Protein AF-A0A7J3C9A6-F1 (afdb_monomer_lite)

Secondary structure (DSSP, 8-state):
-HHHHHHHHHHHHHHHHHHHHHTT----STHHHHHHHHHHHHHHHHHHHHHHHHHHHHT-HHHHHHHHHHHHHHHHHHHHHHHHHHHHHHHTTHHHHHHHHHHHHHHHHHHHHH-HHHHHHHIIIIIHHHHHHHIIIIIIIHHHHTTTS-HHHHHHHHHHHHHHHHHHHHHGGGGTTS-TTHHHHHHHHHHHHHHHHHHHHHHHTSSHHHHHHHHHHHHHHHHHHHH-HHHHTTTS--

Radius of gyration: 18.78 Å; chains: 1; bounding box: 56×32×50 Å

Sequence (238 aa):
MFIDLFYHWVDNYNLYFNLFSKLIIFRSASDTVNRGKYAISIAVFISFFIVSYVFILSNIDSLNYAAIGLGLISIPVSLLLFRKYVIIDFRSSVLQLAVLASAFLLLIFFFSITDLSWARVIPYILISPVLIEEFNFRYLLQHILMRKQKWYSSVIIQALVYSVFYSKYVVANHGAGFPFPYNILMLTSVFGMGVVYGLLSKVSRNFILPTTVHLVIWSLFPVIAIYAPGIASTLIPT

pLDDT: mean 77.6, std 17.0, range [29.3, 97.31]

Foldseek 3Di:
DVVVVVVVVVVCVVVVVVVVVVLLDDDDPVCPLVSVLLVVLVVLLVLLLVLLLVCLAVVDVVSLVVSLVSLVVSVVSCCVSVVVLVCVLVVLCVVLVVVVVVVVVVVLVVCVVVPVVCSVVCCSPQVSVLVSLLCSLQPSQLVSCVVRDPSQVSLQVSLLSQLVSVCSCCPHPNNPLQDPPRSVVVSVVSSVLSNVQNVVCVVSVHSSRSSVVSSVVVVCLVVCCVVPVVVCCSHDPD

Structure (mmCIF, N/CA/C/O backbone):
data_AF-A0A7J3C9A6-F1
#
_entry.id   AF-A0A7J3C9A6-F1
#
loop_
_atom_site.group_PDB
_atom_site.id
_atom_site.type_symbol
_atom_site.label_atom_id
_atom_site.label_alt_id
_atom_site.label_comp_id
_atom_site.label_asym_id
_atom_site.label_entity_id
_atom_site.label_seq_id
_atom_site.pdbx_PDB_ins_code
_atom_site.Cartn_x
_atom_site.Cartn_y
_atom_site.Cartn_z
_atom_site.occupancy
_atom_site.B_iso_or_equiv
_atom_site.auth_seq_id
_atom_site.auth_comp_id
_atom_site.auth_asym_id
_atom_site.auth_atom_id
_atom_site.pdbx_PDB_model_num
ATOM 1 N N . MET A 1 1 ? -14.861 -3.775 -28.836 1.00 47.66 1 MET A N 1
ATOM 2 C CA . MET A 1 1 ? -14.832 -4.779 -27.745 1.00 47.66 1 MET A CA 1
ATOM 3 C C . MET A 1 1 ? -14.037 -4.318 -26.520 1.00 47.66 1 MET A C 1
ATOM 5 O O . MET A 1 1 ? -14.635 -4.207 -25.463 1.00 47.66 1 MET A O 1
ATOM 9 N N . PHE A 1 2 ? -12.729 -4.025 -26.608 1.00 29.30 2 PHE A N 1
ATOM 10 C CA . PHE A 1 2 ? -11.944 -3.570 -25.434 1.00 29.30 2 PHE A CA 1
ATOM 11 C C . PHE A 1 2 ? -12.292 -2.143 -24.974 1.00 29.30 2 PHE A C 1
ATOM 13 O O . PHE A 1 2 ? -12.373 -1.879 -23.778 1.00 29.30 2 PHE A O 1
ATOM 20 N N . ILE A 1 3 ? -12.557 -1.245 -25.927 1.00 37.91 3 ILE A N 1
ATOM 21 C CA . ILE A 1 3 ? -13.025 0.123 -25.657 1.00 37.91 3 ILE A CA 1
ATOM 22 C C . ILE A 1 3 ? -14.395 0.090 -24.962 1.00 37.91 3 ILE A C 1
ATOM 24 O O . ILE A 1 3 ? -14.593 0.778 -23.968 1.00 37.91 3 ILE A O 1
ATOM 28 N N . ASP A 1 4 ? -15.294 -0.794 -25.399 1.00 35.31 4 ASP A N 1
ATOM 29 C CA . ASP A 1 4 ? -16.625 -0.946 -24.799 1.00 35.31 4 ASP A CA 1
ATOM 30 C C . ASP A 1 4 ? -16.555 -1.477 -23.359 1.00 35.31 4 ASP A C 1
ATOM 32 O O . ASP A 1 4 ? -17.264 -0.979 -22.494 1.00 35.31 4 ASP A O 1
ATOM 36 N N . LEU A 1 5 ? -15.651 -2.421 -23.065 1.00 38.50 5 LEU A N 1
ATOM 37 C CA . LEU A 1 5 ? -15.386 -2.905 -21.700 1.00 38.50 5 LEU A CA 1
ATOM 38 C C . LEU A 1 5 ? -14.808 -1.812 -20.787 1.00 38.50 5 LEU A C 1
ATOM 40 O O . LEU A 1 5 ? -15.156 -1.753 -19.607 1.00 38.50 5 LEU A O 1
ATOM 44 N N . PHE A 1 6 ? -13.955 -0.936 -21.324 1.00 38.75 6 PHE A N 1
ATOM 45 C CA . PHE A 1 6 ? -13.394 0.196 -20.586 1.00 38.75 6 PHE A CA 1
ATOM 46 C C . PHE A 1 6 ? -14.459 1.257 -20.274 1.00 38.75 6 PHE A C 1
ATOM 48 O O . PHE A 1 6 ? -14.568 1.680 -19.124 1.00 38.75 6 PHE A O 1
ATOM 55 N N . TYR A 1 7 ? -15.305 1.620 -21.244 1.00 46.41 7 TYR A N 1
ATOM 56 C CA . TYR A 1 7 ? -16.434 2.529 -21.003 1.00 46.41 7 TYR A CA 1
ATOM 57 C C . TYR A 1 7 ? -17.444 1.935 -20.017 1.00 46.41 7 TYR A C 1
ATOM 59 O O . TYR A 1 7 ? -17.846 2.615 -19.077 1.00 46.41 7 TYR A O 1
ATOM 67 N N . HIS A 1 8 ? -17.744 0.637 -20.115 1.00 48.59 8 HIS A N 1
ATOM 68 C CA . HIS A 1 8 ? -18.625 -0.029 -19.155 1.00 48.59 8 HIS A CA 1
ATOM 69 C C . HIS A 1 8 ? -18.045 -0.055 -17.730 1.00 48.59 8 HIS A C 1
ATOM 71 O O . HIS A 1 8 ? -18.794 -0.037 -16.751 1.00 48.59 8 HIS A O 1
ATOM 77 N N . TRP A 1 9 ? -16.717 -0.103 -17.586 1.00 43.28 9 TRP A N 1
ATOM 78 C CA . TRP A 1 9 ? -16.042 -0.009 -16.290 1.00 43.28 9 TRP A CA 1
ATOM 79 C C . TRP A 1 9 ? -16.081 1.419 -15.723 1.00 43.28 9 TRP A C 1
ATOM 81 O O . TRP A 1 9 ? -16.376 1.592 -14.539 1.00 43.28 9 TRP A O 1
ATOM 91 N N . VAL A 1 10 ? -15.873 2.437 -16.567 1.00 46.56 10 VAL A N 1
ATOM 92 C CA . VAL A 1 10 ? -15.984 3.861 -16.197 1.00 46.56 10 VAL A CA 1
ATOM 93 C C . VAL A 1 10 ? -17.418 4.230 -15.798 1.00 46.56 10 VAL A C 1
ATOM 95 O O . VAL A 1 10 ? -17.614 4.892 -14.780 1.00 46.56 10 VAL A O 1
ATOM 98 N N . ASP A 1 11 ? -18.432 3.732 -16.503 1.00 47.69 11 ASP A N 1
ATOM 99 C CA . ASP A 1 11 ? -19.841 3.980 -16.162 1.00 47.69 11 ASP A CA 1
ATOM 100 C C . ASP A 1 11 ? -20.232 3.343 -14.820 1.00 47.69 11 ASP A C 1
ATOM 102 O O . ASP A 1 11 ? -20.988 3.916 -14.028 1.00 47.69 11 ASP A O 1
ATOM 106 N N . ASN A 1 12 ? -19.631 2.197 -14.491 1.00 50.22 12 ASN A N 1
ATOM 107 C CA . ASN A 1 12 ? -19.781 1.570 -13.181 1.00 50.22 12 ASN A CA 1
ATOM 108 C C . ASN A 1 12 ? -18.986 2.284 -12.073 1.00 50.22 12 ASN A C 1
ATOM 110 O O . ASN A 1 12 ? -19.296 2.104 -10.893 1.00 50.22 12 ASN A O 1
ATOM 114 N N . TYR A 1 13 ? -18.018 3.145 -12.401 1.00 48.38 13 TYR A N 1
ATOM 115 C CA . TYR A 1 13 ? -17.266 3.930 -11.415 1.00 48.38 13 TYR A CA 1
ATOM 116 C C . TYR A 1 13 ? -18.188 4.839 -10.591 1.00 48.38 13 TYR A C 1
ATOM 118 O O . TYR A 1 13 ? -18.034 4.941 -9.374 1.00 48.38 13 TYR A O 1
ATOM 126 N N . ASN A 1 14 ? -19.227 5.406 -11.214 1.00 47.44 14 ASN A N 1
ATOM 127 C CA . ASN A 1 14 ? -20.264 6.178 -10.521 1.00 47.44 14 ASN A CA 1
ATOM 128 C C . ASN A 1 14 ? -21.105 5.321 -9.563 1.00 47.44 14 ASN A C 1
ATOM 130 O O . ASN A 1 14 ? -21.549 5.812 -8.522 1.00 47.44 14 ASN A O 1
ATOM 134 N N . LEU A 1 15 ? -21.306 4.036 -9.873 1.00 48.19 15 LEU A N 1
ATOM 135 C CA . LEU A 1 15 ? -21.990 3.087 -8.994 1.00 48.19 15 LEU A CA 1
ATOM 136 C C . LEU A 1 15 ? -21.124 2.760 -7.769 1.00 48.19 15 LEU A C 1
ATOM 138 O O . LEU A 1 15 ? -21.617 2.805 -6.640 1.00 48.19 15 LEU A O 1
ATOM 142 N N . TYR A 1 16 ? -19.828 2.503 -7.971 1.00 48.19 16 TYR A N 1
ATOM 143 C CA . TYR A 1 16 ? -18.875 2.254 -6.885 1.00 48.19 16 TYR A CA 1
ATOM 144 C C . TYR A 1 16 ? -18.666 3.492 -6.012 1.00 48.19 16 TYR A C 1
ATOM 146 O O . TYR A 1 16 ? -18.670 3.380 -4.787 1.00 48.19 16 TYR A O 1
ATOM 154 N N . PHE A 1 17 ? -18.577 4.679 -6.615 1.00 50.16 17 PHE A N 1
ATOM 155 C CA . PHE A 1 17 ? -18.500 5.948 -5.896 1.00 50.16 17 PHE A CA 1
ATOM 156 C C . PHE A 1 17 ? -19.780 6.228 -5.094 1.00 50.16 17 PHE A C 1
ATOM 158 O O . PHE A 1 17 ? -19.698 6.649 -3.943 1.00 50.16 17 PHE A O 1
ATOM 165 N N . ASN A 1 18 ? -20.964 5.911 -5.635 1.00 48.97 18 ASN A N 1
ATOM 166 C CA . ASN A 1 18 ? -22.232 6.006 -4.899 1.00 48.97 18 ASN A CA 1
ATOM 167 C C . ASN A 1 18 ? -22.358 4.984 -3.759 1.00 48.97 18 ASN A C 1
ATOM 169 O O . ASN A 1 18 ? -22.935 5.283 -2.713 1.00 48.97 18 ASN A O 1
ATOM 173 N N . LEU A 1 19 ? -21.818 3.777 -3.926 1.00 53.22 19 LEU A N 1
ATOM 174 C CA . LEU A 1 19 ? -21.694 2.800 -2.841 1.00 53.22 19 LEU A CA 1
ATOM 175 C C . LEU A 1 19 ? -20.747 3.315 -1.753 1.00 53.22 19 LEU A C 1
ATOM 177 O O . LEU A 1 19 ? -21.070 3.230 -0.567 1.00 53.22 19 LEU A O 1
ATOM 181 N N . PHE A 1 20 ? -19.625 3.916 -2.151 1.00 49.84 20 PHE A N 1
ATOM 182 C CA . PHE A 1 20 ? -18.644 4.511 -1.248 1.00 49.84 20 PHE A CA 1
ATOM 183 C C . PHE A 1 20 ? -19.217 5.720 -0.490 1.00 49.84 20 PHE A C 1
ATOM 185 O O . PHE A 1 20 ? -19.021 5.837 0.718 1.00 49.84 20 PHE A O 1
ATOM 192 N N . SER A 1 21 ? -19.999 6.578 -1.151 1.00 48.94 21 SER A N 1
ATOM 193 C CA . SER A 1 21 ? -20.636 7.746 -0.529 1.00 48.94 21 SER A CA 1
ATOM 194 C C . SER A 1 21 ? -21.756 7.350 0.440 1.00 48.94 21 SER A C 1
ATOM 196 O O . SER A 1 21 ? -21.830 7.876 1.553 1.00 48.94 21 SER A O 1
ATOM 198 N N . LYS A 1 22 ? -22.573 6.346 0.096 1.00 53.41 22 LYS A N 1
ATOM 199 C CA . LYS A 1 22 ? -23.597 5.788 1.000 1.00 53.41 22 LYS A CA 1
ATOM 200 C C . LYS A 1 22 ? -22.982 5.068 2.199 1.00 53.41 22 LYS A C 1
ATOM 202 O O . LYS A 1 22 ? -23.518 5.150 3.305 1.00 53.41 22 LYS A O 1
ATOM 207 N N . LEU A 1 23 ? -21.815 4.449 2.021 1.00 53.59 23 LEU A N 1
ATOM 208 C CA . LEU A 1 23 ? -21.012 3.896 3.109 1.00 53.59 23 LEU A CA 1
ATOM 209 C C . LEU A 1 23 ? -20.507 4.963 4.086 1.00 53.59 23 LEU A C 1
ATOM 211 O O . LEU A 1 23 ? -20.095 4.584 5.173 1.00 53.59 23 LEU A O 1
ATOM 215 N N . ILE A 1 24 ? -20.551 6.269 3.798 1.00 54.06 24 ILE A N 1
ATOM 216 C CA . ILE A 1 24 ? -20.010 7.321 4.683 1.00 54.06 24 ILE A CA 1
ATOM 217 C C . ILE A 1 24 ? -21.042 7.852 5.699 1.00 54.06 24 ILE A C 1
ATOM 219 O O . ILE A 1 24 ? -20.650 8.441 6.703 1.00 54.06 24 ILE A O 1
ATOM 223 N N . ILE A 1 25 ? -22.334 7.530 5.594 1.00 51.09 25 ILE A N 1
ATOM 224 C CA . ILE A 1 25 ? -23.353 8.048 6.532 1.00 51.09 25 ILE A CA 1
ATOM 225 C C . ILE A 1 25 ? -23.252 7.338 7.908 1.00 51.09 25 ILE A C 1
ATOM 227 O O . ILE A 1 25 ? -23.169 6.111 7.983 1.00 51.09 25 ILE A O 1
ATOM 231 N N . PHE A 1 26 ? -23.176 8.103 9.008 1.00 51.84 26 PHE A N 1
ATOM 232 C CA . PHE A 1 26 ? -23.007 7.641 10.406 1.00 51.84 26 PHE A CA 1
ATOM 233 C C . PHE A 1 26 ? -24.218 8.062 11.269 1.00 51.84 26 PHE A C 1
ATOM 235 O O . PHE A 1 26 ? -24.788 9.131 11.032 1.00 51.84 26 PHE A O 1
ATOM 242 N N . ARG A 1 27 ? -24.608 7.258 12.276 1.00 49.16 27 ARG A N 1
ATOM 243 C CA . ARG A 1 27 ? -25.910 7.373 12.980 1.00 49.16 27 ARG A CA 1
ATOM 244 C C . ARG A 1 27 ? -25.873 7.853 14.451 1.00 49.16 27 ARG A C 1
ATOM 246 O O . ARG A 1 27 ? -26.947 7.986 15.019 1.00 49.16 27 ARG A O 1
ATOM 253 N N . SER A 1 28 ? -24.727 8.183 15.064 1.00 42.91 28 SER A N 1
ATOM 254 C CA . SER A 1 28 ? -24.658 8.690 16.462 1.00 42.91 28 SER A CA 1
ATOM 255 C C . SER A 1 28 ? -23.953 10.055 16.610 1.00 42.91 28 SER A C 1
ATOM 257 O O . SER A 1 28 ? -23.125 10.432 15.780 1.00 42.91 28 SER A O 1
ATOM 259 N N . ALA A 1 29 ? -24.261 10.803 17.680 1.00 44.47 29 ALA A N 1
ATOM 260 C CA . ALA A 1 29 ? -23.616 12.069 18.056 1.00 44.47 29 ALA A CA 1
ATOM 261 C C . ALA A 1 29 ? -22.202 11.885 18.652 1.00 44.47 29 ALA A C 1
ATOM 263 O O . ALA A 1 29 ? -21.350 12.743 18.451 1.00 44.47 29 ALA A O 1
ATOM 264 N N . SER A 1 30 ? -21.890 10.739 19.278 1.00 53.12 30 SER A N 1
ATOM 265 C CA . SER A 1 30 ? -20.498 10.365 19.613 1.00 53.12 30 SER A CA 1
ATOM 266 C C . SER A 1 30 ? -19.675 9.987 18.371 1.00 53.12 30 SER A C 1
ATOM 268 O O . SER A 1 30 ? -18.441 9.910 18.425 1.00 53.12 30 SER A O 1
ATOM 270 N N . ASP A 1 31 ? -20.342 9.812 17.222 1.00 58.75 31 ASP A N 1
ATOM 271 C CA . ASP A 1 31 ? -19.663 9.630 15.946 1.00 58.75 31 ASP A CA 1
ATOM 272 C C . ASP A 1 31 ? -19.163 10.951 15.365 1.00 58.75 31 ASP A C 1
ATOM 274 O O . ASP A 1 31 ? -18.314 10.887 14.495 1.00 58.75 31 ASP A O 1
ATOM 278 N N . THR A 1 32 ? -19.626 12.143 15.757 1.00 63.09 32 THR A N 1
ATOM 279 C CA . THR A 1 32 ? -19.283 13.377 15.008 1.00 63.09 32 THR A CA 1
ATOM 280 C C . THR A 1 32 ? -17.802 13.752 15.101 1.00 63.09 32 THR A C 1
ATOM 282 O O . THR A 1 32 ? -17.163 13.965 14.072 1.00 63.09 32 THR A O 1
ATOM 285 N N . VAL A 1 33 ? -17.206 13.730 16.298 1.00 67.50 33 VAL A N 1
ATOM 286 C CA . VAL A 1 33 ? -15.750 13.938 16.483 1.00 67.50 33 VAL A CA 1
ATOM 287 C C . VAL A 1 33 ? -14.951 12.861 15.746 1.00 67.50 33 VAL A C 1
ATOM 289 O O . VAL A 1 33 ? -13.928 13.117 15.116 1.00 67.50 33 VAL A O 1
ATOM 292 N N . ASN A 1 34 ? -15.456 11.634 15.789 1.00 78.69 34 ASN A N 1
ATOM 293 C CA . ASN A 1 34 ? -14.878 10.486 15.116 1.00 78.69 34 ASN A CA 1
ATOM 294 C C . ASN A 1 34 ? -14.989 10.604 13.578 1.00 78.69 34 ASN A C 1
ATOM 296 O O . ASN A 1 34 ? -14.031 10.280 12.883 1.00 78.69 34 ASN A O 1
ATOM 300 N N . ARG A 1 35 ? -16.082 11.161 13.038 1.00 77.81 35 ARG A N 1
ATOM 301 C CA . ARG A 1 35 ? -16.308 11.412 11.603 1.00 77.81 35 ARG A CA 1
ATOM 302 C C . ARG A 1 35 ? -15.248 12.335 11.029 1.00 77.81 35 ARG A C 1
ATOM 304 O O . ARG A 1 35 ? -14.690 12.001 9.991 1.00 77.81 35 ARG A O 1
ATOM 311 N N . GLY A 1 36 ? -14.951 13.446 11.709 1.00 84.69 36 GLY A N 1
ATOM 312 C CA . GLY A 1 36 ? -13.922 14.389 11.260 1.00 84.69 36 GLY A CA 1
ATOM 313 C C . GLY A 1 36 ? -12.560 13.712 11.111 1.00 84.69 36 GLY A C 1
ATOM 314 O O . GLY A 1 36 ? -11.897 13.859 10.089 1.00 84.69 36 GLY A O 1
ATOM 315 N N . LYS A 1 37 ? -12.193 12.865 12.079 1.00 87.50 37 LYS A N 1
ATOM 316 C CA . LYS A 1 37 ? -10.951 12.083 12.034 1.00 87.50 37 LYS A CA 1
ATOM 317 C C . LYS A 1 37 ? -10.911 11.115 10.847 1.00 87.50 37 LYS A C 1
ATOM 319 O O . LYS A 1 37 ? -9.922 11.095 10.124 1.00 87.50 37 LYS A O 1
ATOM 324 N N . TYR A 1 38 ? -11.979 10.348 10.599 1.00 85.44 38 TYR A N 1
ATOM 325 C CA . TYR A 1 38 ? -12.012 9.450 9.432 1.00 85.44 38 TYR A CA 1
ATOM 326 C C . TYR A 1 38 ? -12.030 10.206 8.115 1.00 85.44 38 TYR A C 1
ATOM 328 O O . TYR A 1 38 ? -11.377 9.761 7.182 1.00 85.44 38 TYR A O 1
ATOM 336 N N . ALA A 1 39 ? -12.735 11.334 8.030 1.00 88.31 39 ALA A N 1
ATOM 337 C CA . ALA A 1 39 ? -12.757 12.151 6.825 1.00 88.31 39 ALA A CA 1
ATOM 338 C C . ALA A 1 39 ? -11.346 12.631 6.458 1.00 88.31 39 ALA A C 1
ATOM 340 O O . ALA A 1 39 ? -10.949 12.496 5.305 1.00 88.31 39 ALA A O 1
ATOM 341 N N . ILE A 1 40 ? -10.560 13.088 7.442 1.00 90.12 40 ILE A N 1
ATOM 342 C CA . ILE A 1 40 ? -9.157 13.479 7.232 1.00 90.12 40 ILE A CA 1
ATOM 343 C C . ILE A 1 40 ? -8.328 12.281 6.753 1.00 90.12 40 ILE A C 1
ATOM 345 O O . ILE A 1 40 ? -7.628 12.385 5.751 1.00 90.12 40 ILE A O 1
ATOM 349 N N . SER A 1 41 ? -8.427 11.125 7.413 1.00 88.69 41 SER A N 1
ATOM 350 C CA . SER A 1 41 ? -7.688 9.925 6.999 1.00 88.69 41 SER A CA 1
ATOM 351 C C . SER A 1 41 ? -8.069 9.420 5.607 1.00 88.69 41 SER A C 1
ATOM 353 O O . SER A 1 41 ? -7.193 9.034 4.840 1.00 88.69 41 SER A O 1
ATOM 355 N N . ILE A 1 42 ? -9.360 9.443 5.267 1.00 89.62 42 ILE A N 1
ATOM 356 C CA . ILE A 1 42 ? -9.861 9.088 3.934 1.00 89.62 42 ILE A CA 1
ATOM 357 C C . ILE A 1 42 ? -9.331 10.082 2.900 1.00 89.62 42 ILE A C 1
ATOM 359 O O . ILE A 1 42 ? -8.875 9.654 1.848 1.00 89.62 42 ILE A O 1
ATOM 363 N N . ALA A 1 43 ? -9.336 11.383 3.198 1.00 91.81 43 ALA A N 1
ATOM 364 C CA . ALA A 1 43 ? -8.800 12.399 2.299 1.0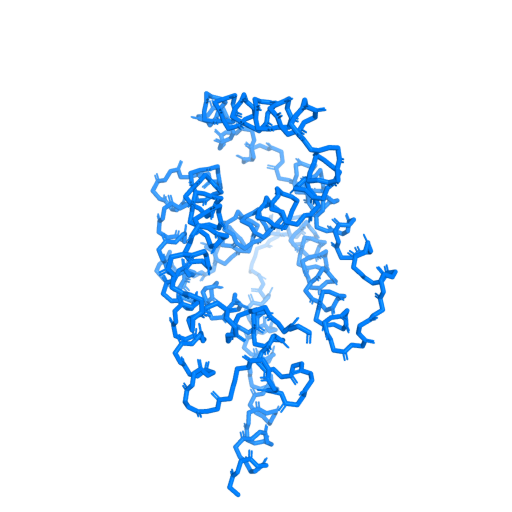0 91.81 43 ALA A CA 1
ATOM 365 C C . ALA A 1 43 ? -7.300 12.193 2.040 1.00 91.81 43 ALA A C 1
ATOM 367 O O . ALA A 1 43 ? -6.880 12.211 0.889 1.00 91.81 43 ALA A O 1
ATOM 368 N N . VAL A 1 44 ? -6.502 11.922 3.080 1.00 90.44 44 VAL A N 1
ATOM 369 C CA . VAL A 1 44 ? -5.068 11.615 2.923 1.00 90.44 44 VAL A CA 1
ATOM 370 C C . VAL A 1 44 ? -4.862 10.354 2.079 1.00 90.44 44 VAL A C 1
ATOM 372 O O . VAL A 1 44 ? -4.056 10.376 1.151 1.00 90.44 44 VAL A O 1
ATOM 375 N N . PHE A 1 45 ? -5.620 9.285 2.347 1.00 90.31 45 PHE A N 1
ATOM 376 C CA . PHE A 1 45 ? -5.553 8.041 1.576 1.00 90.31 45 PHE A CA 1
ATOM 377 C C . PHE A 1 45 ? -5.924 8.250 0.099 1.00 90.31 45 PHE A C 1
ATOM 379 O O . PHE A 1 45 ? -5.203 7.795 -0.785 1.00 90.31 45 PHE A O 1
ATOM 386 N N . ILE A 1 46 ? -7.021 8.962 -0.181 1.00 91.38 46 ILE A N 1
ATOM 387 C CA . ILE A 1 46 ? -7.470 9.258 -1.549 1.00 91.38 46 ILE A CA 1
ATOM 388 C C . ILE A 1 46 ? -6.437 10.123 -2.278 1.00 91.38 46 ILE A C 1
ATOM 390 O O . ILE A 1 46 ? -6.115 9.831 -3.426 1.00 91.38 46 ILE A O 1
ATOM 394 N N . SER A 1 47 ? -5.871 11.139 -1.622 1.00 91.31 47 SER A N 1
ATOM 395 C CA . SER A 1 47 ? -4.806 11.964 -2.204 1.00 91.31 47 SER A CA 1
ATOM 396 C C . SER A 1 47 ? -3.572 11.132 -2.548 1.00 91.31 47 SER A C 1
ATOM 398 O O . SER A 1 47 ? -3.077 11.219 -3.668 1.00 91.31 47 SER A O 1
ATOM 400 N N . PHE A 1 48 ? -3.110 10.275 -1.629 1.00 90.31 48 PHE A N 1
ATOM 401 C CA . PHE A 1 48 ? -2.023 9.325 -1.892 1.00 90.31 48 PHE A CA 1
ATOM 402 C C . PHE A 1 48 ? -2.335 8.428 -3.100 1.00 90.31 48 PHE A C 1
ATOM 404 O O . PHE A 1 48 ? -1.495 8.271 -3.988 1.00 90.31 48 PHE A O 1
ATOM 411 N N . PHE A 1 49 ? -3.547 7.871 -3.149 1.00 89.75 49 PHE A N 1
ATOM 412 C CA . PHE A 1 49 ? -4.000 6.986 -4.218 1.00 89.75 49 PHE A CA 1
ATOM 413 C C . PHE A 1 49 ? -3.987 7.694 -5.577 1.00 89.75 49 PHE A C 1
ATOM 415 O O . PHE A 1 49 ? -3.385 7.190 -6.522 1.00 89.75 49 PHE A O 1
ATOM 422 N N . ILE A 1 50 ? -4.609 8.873 -5.670 1.00 90.75 50 ILE A N 1
ATOM 423 C CA . ILE A 1 50 ? -4.708 9.651 -6.911 1.00 90.75 50 ILE A CA 1
ATOM 424 C C . ILE A 1 50 ? -3.322 10.086 -7.380 1.00 90.75 50 ILE A C 1
ATOM 426 O O . ILE A 1 50 ? -2.979 9.845 -8.532 1.00 90.75 50 ILE A O 1
ATOM 430 N N . VAL A 1 51 ? -2.504 10.678 -6.505 1.00 89.19 51 VAL A N 1
ATOM 431 C CA . VAL A 1 51 ? -1.166 11.170 -6.882 1.00 89.19 51 VAL A CA 1
ATOM 432 C C . VAL A 1 51 ? -0.279 10.019 -7.361 1.00 89.19 51 VAL A C 1
ATOM 434 O O . VAL A 1 51 ? 0.389 10.148 -8.383 1.00 89.19 51 VAL A O 1
ATOM 437 N N . SER A 1 52 ? -0.345 8.865 -6.691 1.00 85.75 52 SER A N 1
ATOM 438 C CA . SER A 1 52 ? 0.348 7.641 -7.114 1.00 85.75 52 SER A CA 1
ATOM 439 C C . SER A 1 52 ? -0.120 7.128 -8.477 1.00 85.75 52 SER A C 1
ATOM 441 O O . SER A 1 52 ? 0.682 6.603 -9.247 1.00 85.75 52 SER A O 1
ATOM 443 N N . TYR A 1 53 ? -1.420 7.223 -8.760 1.00 86.25 53 TYR A N 1
ATOM 444 C CA . TYR A 1 53 ? -2.000 6.787 -10.029 1.00 86.25 53 TYR A CA 1
ATOM 445 C C . TYR A 1 53 ? -1.588 7.723 -11.170 1.00 86.25 53 TYR A C 1
ATOM 447 O O . TYR A 1 53 ? -1.139 7.257 -12.214 1.00 86.25 53 TYR A O 1
ATOM 455 N N . VAL A 1 54 ? -1.670 9.041 -10.950 1.00 86.94 54 VAL A N 1
ATOM 456 C CA . VAL A 1 54 ? -1.255 10.055 -11.930 1.00 86.94 54 VAL A CA 1
ATOM 457 C C . VAL A 1 54 ? 0.241 9.950 -12.211 1.00 86.94 54 VAL A C 1
ATOM 459 O O . VAL A 1 54 ? 0.603 9.951 -13.380 1.00 86.94 54 VAL A O 1
ATOM 462 N N . PHE A 1 55 ? 1.088 9.770 -11.187 1.00 83.38 55 PHE A N 1
ATOM 463 C CA . PHE A 1 55 ? 2.526 9.538 -11.372 1.00 83.38 55 PHE A CA 1
ATOM 464 C C . PHE A 1 55 ? 2.800 8.430 -12.394 1.00 83.38 55 PHE A C 1
ATOM 466 O O . PHE A 1 55 ? 3.528 8.662 -13.353 1.00 83.38 55 PHE A O 1
ATOM 473 N N . ILE A 1 56 ? 2.198 7.251 -12.214 1.00 80.38 56 ILE A N 1
ATOM 474 C CA . ILE A 1 56 ? 2.455 6.108 -13.099 1.00 80.38 56 ILE A CA 1
ATOM 475 C C . ILE A 1 56 ? 1.947 6.354 -14.525 1.00 80.38 56 ILE A C 1
ATOM 477 O O . ILE A 1 56 ? 2.568 5.892 -15.477 1.00 80.38 56 ILE A O 1
ATOM 481 N N . LEU A 1 57 ? 0.849 7.096 -14.694 1.00 81.00 57 LEU A N 1
ATOM 482 C CA . LEU A 1 57 ? 0.333 7.414 -16.026 1.00 81.00 57 LEU A CA 1
ATOM 483 C C . LEU A 1 57 ? 1.129 8.507 -16.745 1.00 81.00 57 LEU A C 1
ATOM 485 O O . LEU A 1 57 ? 1.268 8.448 -17.963 1.00 81.00 57 LEU A O 1
ATOM 489 N N . SER A 1 58 ? 1.613 9.515 -16.020 1.00 83.94 58 SER A N 1
ATOM 490 C CA . SER A 1 58 ? 2.302 10.667 -16.608 1.00 83.94 58 SER A CA 1
ATOM 491 C C . SER A 1 58 ? 3.824 10.533 -16.611 1.00 83.94 58 SER A C 1
ATOM 493 O O . SER A 1 58 ? 4.491 11.333 -17.257 1.00 83.94 58 SER A O 1
ATOM 495 N N . ASN A 1 59 ? 4.369 9.575 -15.856 1.00 81.44 59 ASN A N 1
ATOM 496 C CA . ASN A 1 59 ? 5.799 9.377 -15.618 1.00 81.44 59 ASN A CA 1
ATOM 497 C C . ASN A 1 59 ? 6.525 10.664 -15.161 1.00 81.44 59 ASN A C 1
ATOM 499 O O . ASN A 1 59 ? 7.593 11.005 -15.662 1.00 81.44 59 ASN A O 1
ATOM 503 N N . ILE A 1 60 ? 5.909 11.424 -14.241 1.00 84.62 60 ILE A N 1
ATOM 504 C CA . ILE A 1 60 ? 6.466 12.683 -13.707 1.00 84.62 60 ILE A CA 1
ATOM 505 C C . ILE A 1 60 ? 7.056 12.433 -12.314 1.00 84.62 60 ILE A C 1
ATOM 507 O O . ILE A 1 60 ? 6.309 12.272 -11.348 1.00 84.62 60 ILE A O 1
ATOM 511 N N . ASP A 1 61 ? 8.382 12.484 -12.181 1.00 80.69 61 ASP A N 1
ATOM 512 C CA . ASP A 1 61 ? 9.098 12.158 -10.934 1.00 80.69 61 ASP A CA 1
ATOM 513 C C . ASP A 1 61 ? 8.640 12.962 -9.707 1.00 80.69 61 ASP A C 1
ATOM 515 O O . ASP A 1 61 ? 8.573 12.429 -8.598 1.00 80.69 61 ASP A O 1
ATOM 519 N N . SER A 1 62 ? 8.272 14.238 -9.876 1.00 86.56 62 SER A N 1
ATOM 520 C CA . SER A 1 62 ? 7.783 15.065 -8.761 1.00 86.56 62 SER A CA 1
ATOM 521 C C . SER A 1 62 ? 6.503 14.505 -8.128 1.00 86.56 62 SER A C 1
ATOM 523 O O . SER A 1 62 ? 6.317 14.622 -6.915 1.00 86.56 62 SER A O 1
ATOM 525 N N . LEU A 1 63 ? 5.656 13.827 -8.911 1.00 86.25 63 LEU A N 1
ATOM 526 C CA . LEU A 1 63 ? 4.464 13.149 -8.406 1.00 86.25 63 LEU A CA 1
ATOM 527 C C . LEU A 1 63 ? 4.813 11.876 -7.628 1.00 86.25 63 LEU A C 1
ATOM 529 O O . LEU A 1 63 ? 4.112 11.559 -6.671 1.00 86.25 63 LEU A O 1
ATOM 533 N N . ASN A 1 64 ? 5.908 11.185 -7.964 1.00 83.56 64 ASN A N 1
ATOM 534 C CA . ASN A 1 64 ? 6.400 10.051 -7.175 1.00 83.56 64 ASN A CA 1
ATOM 535 C C . ASN A 1 64 ? 6.810 10.499 -5.767 1.00 83.56 64 ASN A C 1
ATOM 537 O O . ASN A 1 64 ? 6.365 9.937 -4.767 1.00 83.56 64 ASN A O 1
ATOM 541 N N . TYR A 1 65 ? 7.602 11.572 -5.673 1.00 86.19 65 TYR A N 1
ATOM 542 C CA . TYR A 1 65 ? 8.001 12.129 -4.379 1.00 86.19 65 TYR A CA 1
ATOM 543 C C . TYR A 1 65 ? 6.800 12.642 -3.581 1.00 86.19 65 TYR A C 1
ATOM 545 O O . TYR A 1 65 ? 6.730 12.423 -2.371 1.00 86.19 65 TYR A O 1
ATOM 553 N N . ALA A 1 66 ? 5.825 13.268 -4.247 1.00 90.12 66 ALA A N 1
ATOM 554 C CA . ALA A 1 66 ? 4.581 13.685 -3.608 1.00 90.12 66 ALA A CA 1
ATOM 555 C C . ALA A 1 66 ? 3.766 12.484 -3.092 1.00 90.12 66 ALA A C 1
ATOM 557 O O . ALA A 1 66 ? 3.284 12.521 -1.961 1.00 90.12 66 ALA A O 1
ATOM 558 N N . ALA A 1 67 ? 3.652 11.402 -3.870 1.00 88.50 67 ALA A N 1
ATOM 559 C CA . ALA A 1 67 ? 2.993 10.165 -3.456 1.00 88.50 67 ALA A CA 1
ATOM 560 C C . ALA A 1 67 ? 3.674 9.542 -2.230 1.00 88.50 67 ALA A C 1
ATOM 562 O O . ALA A 1 67 ? 3.004 9.248 -1.240 1.00 88.50 67 ALA A O 1
ATOM 563 N N . ILE A 1 68 ? 5.003 9.401 -2.258 1.00 88.56 68 ILE A N 1
ATOM 564 C CA . ILE A 1 68 ? 5.786 8.885 -1.127 1.00 88.56 68 ILE A CA 1
ATOM 565 C C . ILE A 1 68 ? 5.587 9.777 0.104 1.00 88.56 68 ILE A C 1
ATOM 567 O O . ILE A 1 68 ? 5.291 9.279 1.188 1.00 88.56 68 ILE A O 1
ATOM 571 N N . GLY A 1 69 ? 5.684 11.099 -0.059 1.00 89.12 69 GLY A N 1
ATOM 572 C CA . GLY A 1 69 ? 5.481 12.067 1.017 1.00 89.12 69 GLY A CA 1
ATOM 573 C C . GLY A 1 69 ? 4.092 11.963 1.651 1.00 89.12 69 GLY A C 1
ATOM 574 O O . GLY A 1 69 ? 3.983 11.843 2.869 1.00 89.12 69 GLY A O 1
ATOM 575 N N . LEU A 1 70 ? 3.029 11.935 0.841 1.00 91.25 70 LEU A N 1
ATOM 576 C CA . LEU A 1 70 ? 1.650 11.749 1.314 1.00 91.25 70 LEU A CA 1
ATOM 577 C C . LEU A 1 70 ? 1.472 10.409 2.035 1.00 91.25 70 LEU A C 1
ATOM 579 O O . LEU A 1 70 ? 0.852 10.348 3.101 1.00 91.25 70 LEU A O 1
ATOM 583 N N . GLY A 1 71 ? 2.061 9.350 1.482 1.00 90.75 71 GLY A N 1
ATOM 584 C CA . GLY A 1 71 ? 2.089 8.023 2.075 1.00 90.75 71 GLY A CA 1
ATOM 585 C C . GLY A 1 71 ? 2.744 8.008 3.454 1.00 90.75 71 GLY A C 1
ATOM 586 O O . GLY A 1 71 ? 2.160 7.490 4.404 1.00 90.75 71 GLY A O 1
ATOM 587 N N . LEU A 1 72 ? 3.911 8.634 3.604 1.00 90.44 72 LEU A N 1
ATOM 588 C CA . LEU A 1 72 ? 4.607 8.738 4.889 1.00 90.44 72 LEU A CA 1
ATOM 589 C C . LEU A 1 72 ? 3.855 9.625 5.881 1.00 90.44 72 LEU A C 1
ATOM 591 O O . LEU A 1 72 ? 3.743 9.247 7.042 1.00 90.44 72 LEU A O 1
ATOM 595 N N . ILE A 1 73 ? 3.291 10.755 5.440 1.00 91.94 73 ILE A N 1
ATOM 596 C CA . ILE A 1 73 ? 2.496 11.674 6.278 1.00 91.94 73 ILE A CA 1
ATOM 597 C C . ILE A 1 73 ? 1.232 10.994 6.820 1.00 91.94 73 ILE A C 1
ATOM 599 O O . ILE A 1 73 ? 0.784 11.313 7.926 1.00 91.94 73 ILE A O 1
ATOM 603 N N . SER A 1 74 ? 0.676 10.013 6.105 1.00 91.19 74 SER A N 1
ATOM 604 C CA . SER A 1 74 ? -0.483 9.250 6.582 1.00 91.19 74 SER A CA 1
ATOM 605 C C . SER A 1 74 ? -0.233 8.552 7.928 1.00 91.19 74 SER A C 1
ATOM 607 O O . SER A 1 74 ? -1.168 8.417 8.723 1.00 91.19 74 SER A O 1
ATOM 609 N N . ILE A 1 75 ? 1.018 8.176 8.229 1.00 89.56 75 ILE A N 1
ATOM 610 C CA . ILE A 1 75 ? 1.412 7.487 9.465 1.00 89.56 75 ILE A CA 1
ATOM 611 C C . ILE A 1 75 ? 1.274 8.405 10.693 1.00 89.56 75 ILE A C 1
ATOM 613 O O . ILE A 1 75 ? 0.455 8.092 11.565 1.00 89.56 75 ILE A O 1
ATOM 617 N N . PRO A 1 76 ? 1.993 9.546 10.800 1.00 90.81 76 PRO A N 1
ATOM 618 C CA . PRO A 1 76 ? 1.840 10.465 11.921 1.00 90.81 76 PRO A CA 1
ATOM 619 C C . PRO A 1 76 ? 0.428 11.051 11.995 1.00 90.81 76 PRO A C 1
ATOM 621 O O . PRO A 1 76 ? -0.097 11.195 13.096 1.00 90.81 76 PRO A O 1
ATOM 624 N N . VAL A 1 77 ? -0.242 11.314 10.866 1.00 91.50 77 VAL A N 1
ATOM 625 C CA . VAL A 1 77 ? -1.643 11.771 10.878 1.00 91.50 77 VAL A CA 1
ATOM 626 C C . VAL A 1 77 ? -2.546 10.728 11.537 1.00 91.50 77 VAL A C 1
ATOM 628 O O . VAL A 1 77 ? -3.303 11.050 12.451 1.00 91.50 77 VAL A O 1
ATOM 631 N N . SER A 1 78 ? -2.435 9.459 11.150 1.00 88.62 78 SER A N 1
ATOM 632 C CA . SER A 1 78 ? -3.232 8.382 11.749 1.00 88.62 78 SER A CA 1
ATOM 633 C C . SER A 1 78 ? -2.892 8.159 13.225 1.00 88.62 78 SER A C 1
ATOM 635 O O . SER A 1 78 ? -3.796 7.936 14.031 1.00 88.62 78 SER A O 1
ATOM 637 N N . LEU A 1 79 ? -1.616 8.279 13.605 1.00 88.69 79 LEU A N 1
ATOM 638 C CA . LEU A 1 79 ? -1.170 8.248 15.002 1.00 88.69 79 LEU A CA 1
ATOM 639 C C . LEU A 1 79 ? -1.797 9.378 15.826 1.00 88.69 79 LEU A C 1
ATOM 641 O O . LEU A 1 79 ? -2.266 9.132 16.935 1.00 88.69 79 LEU A O 1
ATOM 645 N N . LEU A 1 80 ? -1.846 10.602 15.299 1.00 91.75 80 LEU A N 1
ATOM 646 C CA . LEU A 1 80 ? -2.454 11.747 15.982 1.00 91.75 80 LEU A CA 1
ATOM 647 C C . LEU A 1 80 ? -3.973 11.581 16.118 1.00 91.75 80 LEU A C 1
ATOM 649 O O . LEU A 1 80 ? -4.537 11.812 17.190 1.00 91.75 80 LEU A O 1
ATOM 653 N N . LEU A 1 81 ? -4.646 11.129 15.058 1.00 89.62 81 LEU A N 1
ATOM 654 C CA . LEU A 1 81 ? -6.103 10.994 15.037 1.00 89.62 81 LEU A CA 1
ATOM 655 C C . LEU A 1 81 ? -6.591 9.799 15.875 1.00 89.62 81 LEU A C 1
ATOM 657 O O . LEU A 1 81 ? -7.583 9.925 16.608 1.00 89.62 81 LEU A O 1
ATOM 661 N N . PHE A 1 82 ? -5.879 8.669 15.825 1.00 87.31 82 PHE A N 1
ATOM 662 C CA . PHE A 1 82 ? -6.283 7.386 16.419 1.00 87.31 82 PHE A CA 1
ATOM 663 C C . PHE A 1 82 ? -5.346 6.875 17.517 1.00 87.31 82 PHE A C 1
ATOM 665 O O . PHE A 1 82 ? -5.380 5.687 17.833 1.00 87.31 82 PHE A O 1
ATOM 672 N N . ARG A 1 83 ? -4.564 7.762 18.149 1.00 86.94 83 ARG A N 1
ATOM 673 C CA . ARG A 1 83 ? -3.512 7.468 19.144 1.00 86.94 83 ARG A CA 1
ATOM 674 C C . ARG A 1 83 ? -3.766 6.251 20.034 1.00 86.94 83 ARG A C 1
ATOM 676 O O . ARG A 1 83 ? -2.905 5.387 20.135 1.00 86.94 83 ARG A O 1
ATOM 683 N N . LYS A 1 84 ? -4.936 6.169 20.677 1.00 85.31 84 LYS A N 1
ATOM 684 C CA . LYS A 1 84 ? -5.272 5.066 21.594 1.00 85.31 84 LYS A CA 1
ATOM 685 C C . LYS A 1 84 ? -5.259 3.699 20.899 1.00 85.31 84 LYS A C 1
ATOM 687 O O . LYS A 1 84 ? -4.707 2.760 21.455 1.00 85.31 84 LYS A O 1
ATOM 692 N N . TYR A 1 85 ? -5.851 3.599 19.710 1.00 81.12 85 TYR A N 1
ATOM 693 C CA . TYR A 1 85 ? -5.902 2.356 18.937 1.00 81.12 85 TYR A CA 1
ATOM 694 C C . TYR A 1 85 ? -4.513 1.996 18.419 1.00 81.12 85 TYR A C 1
ATOM 696 O O . TYR A 1 85 ? -4.035 0.895 18.672 1.00 81.12 85 TYR A O 1
ATOM 704 N N . VAL A 1 86 ? -3.820 2.974 17.826 1.00 81.94 86 VAL A N 1
ATOM 705 C CA . VAL A 1 86 ? -2.490 2.745 17.255 1.00 81.94 86 VAL A CA 1
ATOM 706 C C . VAL A 1 86 ? -1.484 2.308 18.315 1.00 81.94 86 VAL A C 1
ATOM 708 O O . VAL A 1 86 ? -0.761 1.347 18.099 1.00 81.94 86 VAL A O 1
ATOM 711 N N . ILE A 1 87 ? -1.468 2.927 19.499 1.00 83.56 87 ILE A N 1
ATOM 712 C CA . ILE A 1 87 ? -0.552 2.522 20.579 1.00 83.56 87 ILE A CA 1
ATOM 713 C C . ILE A 1 87 ? -0.806 1.079 21.032 1.00 83.56 87 ILE A C 1
ATOM 715 O O . ILE A 1 87 ? 0.150 0.351 21.293 1.00 83.56 87 ILE A O 1
ATOM 719 N N . ILE A 1 88 ? -2.070 0.657 21.136 1.00 82.19 88 ILE A N 1
ATOM 720 C CA . ILE A 1 88 ? -2.415 -0.713 21.543 1.00 82.19 88 ILE A CA 1
ATOM 721 C C . ILE A 1 88 ? -1.906 -1.712 20.500 1.00 82.19 88 ILE A C 1
ATOM 723 O O . ILE A 1 88 ? -1.216 -2.669 20.858 1.00 82.19 88 ILE A O 1
ATOM 727 N N . ASP A 1 89 ? -2.182 -1.447 19.224 1.00 80.31 89 ASP A N 1
ATOM 728 C CA . ASP A 1 89 ? -1.759 -2.301 18.114 1.00 80.31 89 ASP A CA 1
ATOM 729 C C . ASP A 1 89 ? -0.218 -2.364 18.030 1.00 80.31 89 ASP A C 1
ATOM 731 O O . ASP A 1 89 ? 0.380 -3.441 17.933 1.00 80.31 89 ASP A O 1
ATOM 735 N N . PHE A 1 90 ? 0.462 -1.222 18.184 1.00 79.00 90 PHE A N 1
ATOM 736 C CA . PHE A 1 90 ? 1.923 -1.140 18.128 1.00 79.00 90 PHE A CA 1
ATOM 737 C C . PHE A 1 90 ? 2.626 -1.755 19.331 1.00 79.00 90 PHE A C 1
ATOM 739 O O . PHE A 1 90 ? 3.695 -2.330 19.149 1.00 79.00 90 PHE A O 1
ATOM 746 N N . ARG A 1 91 ? 2.054 -1.699 20.541 1.00 79.69 91 ARG A N 1
ATOM 747 C CA . ARG A 1 91 ? 2.677 -2.293 21.739 1.00 79.69 91 ARG A CA 1
ATOM 748 C C . ARG A 1 91 ? 2.944 -3.786 21.553 1.00 79.69 91 ARG A C 1
ATOM 750 O O . ARG A 1 91 ? 3.987 -4.275 21.972 1.00 79.69 91 ARG A O 1
ATOM 757 N N . SER A 1 92 ? 2.026 -4.489 20.890 1.00 72.25 92 SER A N 1
ATOM 758 C CA . SER A 1 92 ? 2.187 -5.909 20.547 1.00 72.25 92 SER A CA 1
ATOM 759 C C . SER A 1 92 ? 3.161 -6.163 19.386 1.00 72.25 92 SER A C 1
ATOM 761 O O . SER A 1 92 ? 3.629 -7.281 19.198 1.00 72.25 92 SER A O 1
ATOM 763 N N . SER A 1 93 ? 3.508 -5.112 18.642 1.00 81.25 93 SER A N 1
ATOM 764 C CA . SER A 1 93 ? 4.265 -5.173 17.389 1.00 81.25 93 SER A CA 1
ATOM 765 C C . SER A 1 93 ? 5.684 -4.610 17.506 1.00 81.25 93 SER A C 1
ATOM 767 O O . SER A 1 93 ? 6.420 -4.635 16.524 1.00 81.25 93 SER A O 1
ATOM 769 N N . VAL A 1 94 ? 6.095 -4.118 18.683 1.00 79.56 94 VAL A N 1
ATOM 770 C CA . VAL A 1 94 ? 7.411 -3.481 18.893 1.00 79.56 94 VAL A CA 1
ATOM 771 C C . VAL A 1 94 ? 8.555 -4.417 18.518 1.00 79.56 94 VAL A C 1
ATOM 773 O O . VAL A 1 94 ? 9.469 -3.999 17.817 1.00 79.56 94 VAL A O 1
ATOM 776 N N . LEU A 1 95 ? 8.491 -5.687 18.931 1.00 80.06 95 LEU A N 1
ATOM 777 C CA . LEU A 1 95 ? 9.530 -6.663 18.597 1.00 80.06 95 LEU A CA 1
ATOM 778 C C . LEU A 1 95 ? 9.602 -6.900 17.082 1.00 80.06 95 LEU A C 1
ATOM 780 O O . LEU A 1 95 ? 10.688 -6.918 16.517 1.00 80.06 95 LEU A O 1
ATOM 784 N N . GLN A 1 96 ? 8.451 -7.029 16.415 1.00 82.06 96 GLN A N 1
ATOM 785 C CA . GLN A 1 96 ? 8.393 -7.215 14.961 1.00 82.06 96 GLN A CA 1
ATOM 786 C C . GLN A 1 96 ? 8.953 -5.992 14.227 1.00 82.06 96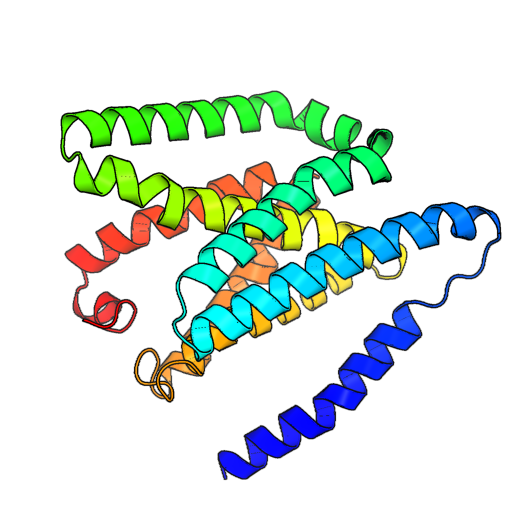 GLN A C 1
ATOM 788 O O . GLN A 1 96 ? 9.696 -6.145 13.264 1.00 82.06 96 GLN A O 1
ATOM 793 N N . LEU A 1 97 ? 8.639 -4.786 14.710 1.00 81.12 97 LEU A N 1
ATOM 794 C CA . LEU A 1 97 ? 9.166 -3.538 14.168 1.00 81.12 97 LEU A CA 1
ATOM 795 C C . LEU A 1 97 ? 10.681 -3.441 14.371 1.00 81.12 97 LEU A C 1
ATOM 797 O O . LEU A 1 97 ? 11.380 -3.044 13.447 1.00 81.12 97 LEU A O 1
ATOM 801 N N . ALA A 1 98 ? 11.187 -3.825 15.545 1.00 80.38 98 ALA A N 1
ATOM 802 C CA . ALA A 1 98 ? 12.618 -3.845 15.829 1.00 80.38 98 ALA A CA 1
ATOM 803 C C . ALA A 1 98 ? 13.350 -4.827 14.907 1.00 80.38 98 ALA A C 1
ATOM 805 O O . ALA A 1 98 ? 14.333 -4.447 14.284 1.00 80.38 98 ALA A O 1
ATOM 806 N N . VAL A 1 99 ? 12.828 -6.048 14.744 1.00 82.50 99 VAL A N 1
ATOM 807 C CA . VAL A 1 99 ? 13.390 -7.053 13.827 1.00 82.50 99 VAL A CA 1
ATOM 808 C C . VAL A 1 99 ? 13.382 -6.548 12.384 1.00 82.50 99 VAL A C 1
ATOM 810 O O . VAL A 1 99 ? 14.396 -6.644 11.698 1.00 82.50 99 VAL A O 1
ATOM 813 N N . LEU A 1 100 ? 12.267 -5.971 11.931 1.00 82.69 100 LEU A N 1
ATOM 814 C CA . LEU A 1 100 ? 12.145 -5.427 10.581 1.00 82.69 100 LEU A CA 1
ATOM 815 C C . LEU A 1 100 ? 13.109 -4.248 10.360 1.00 82.69 100 LEU A C 1
ATOM 817 O O . LEU A 1 100 ? 13.800 -4.201 9.346 1.00 82.69 100 LEU A O 1
ATOM 821 N N . ALA A 1 101 ? 13.221 -3.335 11.328 1.00 81.25 101 ALA A N 1
ATOM 822 C CA . ALA A 1 101 ? 14.171 -2.225 11.288 1.00 81.25 101 ALA A CA 1
ATOM 823 C C . ALA A 1 101 ? 15.627 -2.714 11.273 1.00 81.25 101 ALA A C 1
ATOM 825 O O . ALA A 1 101 ? 16.429 -2.207 10.493 1.00 81.25 101 ALA A O 1
ATOM 826 N N . SER A 1 102 ? 15.971 -3.723 12.078 1.00 80.19 102 SER A N 1
ATOM 827 C CA . SER A 1 102 ? 17.299 -4.343 12.059 1.00 80.19 102 SER A CA 1
ATOM 828 C C . SER A 1 102 ? 17.601 -4.986 10.709 1.00 80.19 102 SER A C 1
ATOM 830 O O . SER A 1 102 ? 18.683 -4.768 10.171 1.00 80.19 102 SER A O 1
ATOM 832 N N . ALA A 1 103 ? 16.649 -5.717 10.124 1.00 79.94 103 ALA A N 1
ATOM 833 C CA . ALA A 1 103 ? 16.803 -6.293 8.791 1.00 79.94 103 ALA A CA 1
ATOM 834 C C . ALA A 1 103 ? 17.022 -5.204 7.727 1.00 79.94 103 ALA A C 1
ATOM 836 O O . ALA A 1 103 ? 17.915 -5.337 6.893 1.00 79.94 103 ALA A O 1
ATOM 837 N N . PHE A 1 104 ? 16.276 -4.095 7.796 1.00 79.38 104 PHE A N 1
ATOM 838 C CA . PHE A 1 104 ? 16.469 -2.952 6.902 1.00 79.38 104 PHE A CA 1
ATOM 839 C C . PHE A 1 104 ? 17.843 -2.306 7.054 1.00 79.38 104 PHE A C 1
ATOM 841 O O . PHE A 1 104 ? 18.508 -2.052 6.052 1.00 79.38 104 PHE A O 1
ATOM 848 N N . LEU A 1 105 ? 18.288 -2.057 8.286 1.00 82.44 105 LEU A N 1
ATOM 849 C CA . LEU A 1 105 ? 19.600 -1.467 8.546 1.00 82.44 105 LEU A CA 1
ATOM 850 C C . LEU A 1 105 ? 20.730 -2.373 8.051 1.00 82.44 105 LEU A C 1
ATOM 852 O O . LEU A 1 105 ? 21.665 -1.879 7.428 1.00 82.44 105 LEU A O 1
ATOM 856 N N . LEU A 1 106 ? 20.622 -3.686 8.270 1.00 82.25 106 LEU A N 1
ATOM 857 C CA . LEU A 1 106 ? 21.589 -4.662 7.765 1.00 82.25 106 LEU A CA 1
ATOM 858 C C . LEU A 1 106 ? 21.624 -4.687 6.236 1.00 82.25 106 LEU A C 1
ATOM 860 O O . LEU A 1 106 ? 22.708 -4.703 5.659 1.00 82.25 106 LEU A O 1
ATOM 864 N N . LEU A 1 107 ? 20.460 -4.637 5.582 1.00 77.56 107 LEU A N 1
ATOM 865 C CA . LEU A 1 107 ? 20.366 -4.588 4.124 1.00 77.56 107 LEU A CA 1
ATOM 866 C C . LEU A 1 107 ? 21.032 -3.320 3.572 1.00 77.56 107 LEU A C 1
ATOM 868 O O . LEU A 1 107 ? 21.873 -3.401 2.681 1.00 77.56 107 LEU A O 1
ATOM 872 N N .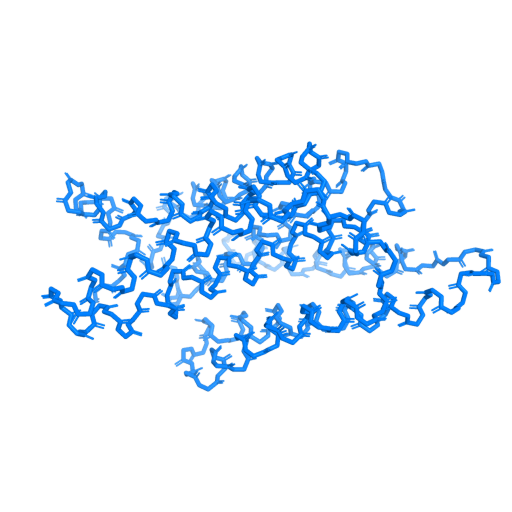 ILE A 1 108 ? 20.706 -2.153 4.136 1.00 79.81 108 ILE A N 1
ATOM 873 C CA . ILE A 1 108 ? 21.301 -0.870 3.736 1.00 79.81 108 ILE A CA 1
ATOM 874 C C . ILE A 1 108 ? 22.813 -0.885 3.962 1.00 79.81 108 ILE A C 1
ATOM 876 O O . ILE A 1 108 ? 23.560 -0.460 3.082 1.00 79.81 108 ILE A O 1
ATOM 880 N N . PHE A 1 109 ? 23.275 -1.384 5.110 1.00 81.69 109 PHE A N 1
ATOM 881 C CA . PHE A 1 109 ? 24.698 -1.477 5.430 1.00 81.69 109 PHE A CA 1
ATOM 882 C C . PHE A 1 109 ? 25.444 -2.383 4.447 1.00 81.69 109 PHE A C 1
ATOM 884 O O . PHE A 1 109 ? 26.469 -1.976 3.907 1.00 81.69 109 PHE A O 1
ATOM 891 N N . PHE A 1 110 ? 24.897 -3.568 4.158 1.00 81.69 110 PHE A N 1
ATOM 892 C CA . PHE A 1 110 ? 25.453 -4.495 3.174 1.00 81.69 110 PHE A CA 1
ATOM 893 C C . PHE A 1 110 ? 25.619 -3.823 1.807 1.00 81.69 110 PHE A C 1
ATOM 895 O O . PHE A 1 110 ? 26.732 -3.770 1.284 1.00 81.69 110 PHE A O 1
ATOM 902 N N . PHE A 1 111 ? 24.553 -3.221 1.269 1.00 78.56 111 PHE A N 1
ATOM 903 C CA . PHE A 1 111 ? 24.629 -2.558 -0.033 1.00 78.56 111 PHE A CA 1
ATOM 904 C C . PHE A 1 111 ? 25.516 -1.317 -0.020 1.00 78.56 111 PHE A C 1
ATOM 906 O O . PHE A 1 111 ? 26.185 -1.048 -1.007 1.00 78.56 111 PHE A O 1
ATOM 913 N N . SER A 1 112 ? 25.597 -0.586 1.092 1.00 78.12 112 SER A N 1
ATOM 914 C CA . SER A 1 112 ? 26.504 0.567 1.204 1.00 78.12 112 SER A CA 1
ATOM 915 C C . SER A 1 112 ? 27.974 0.174 1.037 1.00 78.12 112 SER A C 1
ATOM 917 O O . SER A 1 112 ? 28.776 1.007 0.623 1.00 78.12 112 SER A O 1
ATOM 919 N N . ILE A 1 113 ? 28.318 -1.083 1.339 1.00 84.19 113 ILE A N 1
ATOM 920 C CA . ILE A 1 113 ? 29.662 -1.638 1.160 1.00 84.19 113 ILE A CA 1
ATOM 921 C C . ILE A 1 113 ? 29.833 -2.226 -0.243 1.00 84.19 113 ILE A C 1
ATOM 923 O O . ILE A 1 113 ? 30.872 -2.015 -0.863 1.00 84.19 113 ILE A O 1
ATOM 927 N N . THR A 1 114 ? 28.848 -2.979 -0.741 1.00 80.38 114 THR A N 1
ATOM 928 C CA . THR A 1 114 ? 28.999 -3.733 -1.996 1.00 80.38 114 THR A CA 1
ATOM 929 C C . THR A 1 114 ? 28.684 -2.916 -3.244 1.00 80.38 114 THR A C 1
ATOM 931 O O . THR A 1 114 ? 29.328 -3.112 -4.268 1.00 80.38 114 THR A O 1
ATOM 934 N N . ASP A 1 115 ? 27.687 -2.029 -3.185 1.00 78.44 115 ASP A N 1
ATOM 935 C CA . ASP A 1 115 ? 27.259 -1.198 -4.310 1.00 78.44 115 ASP A CA 1
ATOM 936 C C . ASP A 1 115 ? 26.486 0.051 -3.841 1.00 78.44 115 ASP A C 1
ATOM 938 O O . ASP A 1 115 ? 25.290 0.019 -3.525 1.00 78.44 115 ASP A O 1
ATOM 942 N N . LEU A 1 116 ? 27.179 1.192 -3.858 1.00 78.12 116 LEU A N 1
ATOM 943 C CA . LEU A 1 116 ? 26.631 2.493 -3.466 1.00 78.12 116 LEU A CA 1
ATOM 944 C C . LEU A 1 116 ? 25.403 2.919 -4.286 1.00 78.12 116 LEU A C 1
ATOM 946 O O . LEU A 1 116 ? 24.605 3.719 -3.790 1.00 78.12 116 LEU A O 1
ATOM 950 N N . SER A 1 117 ? 25.236 2.429 -5.519 1.00 72.69 117 SER A N 1
ATOM 951 C CA . SER A 1 117 ? 24.057 2.735 -6.335 1.00 72.69 117 SER A CA 1
ATOM 952 C C . SER A 1 117 ? 22.816 2.039 -5.772 1.00 72.69 117 SER A C 1
ATOM 954 O O . SER A 1 117 ? 21.823 2.704 -5.469 1.00 72.69 117 SER A O 1
ATOM 956 N N . TRP A 1 118 ? 22.904 0.738 -5.486 1.00 69.38 118 TRP A N 1
ATOM 957 C CA . TRP A 1 118 ? 21.825 -0.023 -4.852 1.00 69.38 118 TRP A CA 1
ATOM 958 C C . TRP A 1 118 ? 21.527 0.464 -3.435 1.00 69.38 118 TRP A C 1
ATOM 960 O O . TRP A 1 118 ? 20.358 0.568 -3.067 1.00 69.38 118 TRP A O 1
ATOM 970 N N . ALA A 1 119 ? 22.546 0.857 -2.665 1.00 72.50 119 ALA A N 1
ATOM 971 C CA . ALA A 1 119 ? 22.359 1.430 -1.330 1.00 72.50 119 ALA A CA 1
ATOM 972 C C . ALA A 1 119 ? 21.462 2.680 -1.337 1.00 72.50 119 ALA A C 1
ATOM 974 O O . ALA A 1 119 ? 20.667 2.884 -0.419 1.00 72.50 119 ALA A O 1
ATOM 975 N N . ARG A 1 120 ? 21.564 3.503 -2.390 1.00 71.56 120 ARG A N 1
ATOM 976 C CA . ARG A 1 120 ? 20.714 4.686 -2.577 1.00 71.56 120 ARG A CA 1
ATOM 977 C C . ARG A 1 120 ? 19.330 4.333 -3.087 1.00 71.56 120 ARG A C 1
ATOM 979 O O . ARG A 1 120 ? 18.393 5.027 -2.738 1.00 71.56 120 ARG A O 1
ATOM 986 N N . VAL A 1 121 ? 19.194 3.297 -3.907 1.00 68.88 121 VAL A N 1
ATOM 987 C CA . VAL A 1 121 ? 17.951 2.979 -4.625 1.00 68.88 121 VAL A CA 1
ATOM 988 C C . VAL A 1 121 ? 17.000 2.110 -3.793 1.00 68.88 121 VAL A C 1
ATOM 990 O O . VAL A 1 121 ? 15.792 2.351 -3.768 1.00 68.88 121 VAL A O 1
ATOM 993 N N . ILE A 1 122 ? 17.528 1.135 -3.052 1.00 70.50 122 ILE A N 1
ATOM 994 C CA . ILE A 1 122 ? 16.746 0.148 -2.288 1.00 70.50 122 ILE A CA 1
ATOM 995 C C . ILE A 1 122 ? 15.771 0.781 -1.285 1.00 70.50 122 ILE A C 1
ATOM 997 O O . ILE A 1 122 ? 14.606 0.373 -1.268 1.00 70.50 122 ILE A O 1
ATOM 1001 N N . PRO A 1 123 ? 16.155 1.794 -0.484 1.00 71.44 123 PRO A N 1
ATOM 1002 C CA . PRO A 1 123 ? 15.215 2.436 0.431 1.00 71.44 123 PRO A CA 1
ATOM 1003 C C . PRO A 1 123 ? 13.999 3.061 -0.266 1.00 71.44 123 PRO A C 1
ATOM 1005 O O . PRO A 1 123 ? 12.898 3.060 0.290 1.00 71.44 123 PRO A O 1
ATOM 1008 N N . TYR A 1 124 ? 14.175 3.561 -1.490 1.00 66.75 124 TYR A N 1
ATOM 1009 C CA . TYR A 1 124 ? 13.119 4.240 -2.243 1.00 66.75 124 TYR A CA 1
ATOM 1010 C C . TYR A 1 124 ? 12.268 3.282 -3.070 1.00 66.75 124 TYR A C 1
ATOM 1012 O O . TYR A 1 124 ? 11.077 3.531 -3.216 1.00 66.75 124 TYR A O 1
ATOM 1020 N N . ILE A 1 125 ? 12.851 2.199 -3.590 1.00 66.25 125 ILE A N 1
ATOM 1021 C CA . ILE A 1 125 ? 12.144 1.259 -4.472 1.00 66.25 125 ILE A CA 1
ATOM 1022 C C . ILE A 1 125 ? 11.538 0.084 -3.701 1.00 66.25 125 ILE A C 1
ATOM 1024 O O . ILE A 1 125 ? 10.464 -0.385 -4.058 1.00 66.25 125 ILE A O 1
ATOM 1028 N N . LEU A 1 126 ? 12.186 -0.378 -2.630 1.00 67.50 126 LEU A N 1
ATOM 1029 C CA . LEU A 1 126 ? 11.733 -1.549 -1.872 1.00 67.50 126 LEU A CA 1
ATOM 1030 C C . LEU A 1 126 ? 11.075 -1.158 -0.555 1.00 67.50 126 LEU A C 1
ATOM 1032 O O . LEU A 1 126 ? 9.984 -1.615 -0.236 1.00 67.50 126 LEU A O 1
ATOM 1036 N N . ILE A 1 127 ? 11.731 -0.306 0.229 1.00 69.56 127 ILE A N 1
ATOM 1037 C CA . ILE A 1 127 ? 11.341 -0.114 1.631 1.00 69.56 127 ILE A CA 1
ATOM 1038 C C . ILE A 1 127 ? 10.163 0.854 1.746 1.00 69.56 127 ILE A C 1
ATOM 1040 O O . ILE A 1 127 ? 9.143 0.533 2.359 1.00 69.56 127 ILE A O 1
ATOM 1044 N N . SER A 1 128 ? 10.296 2.036 1.144 1.00 73.75 128 SER A N 1
ATOM 1045 C CA . SER A 1 128 ? 9.287 3.092 1.255 1.00 73.75 128 SER A CA 1
ATOM 1046 C C . SER A 1 128 ? 7.940 2.684 0.647 1.00 73.75 128 SER A C 1
ATOM 1048 O O . SER A 1 128 ? 6.934 2.839 1.340 1.00 73.75 128 SER A O 1
ATOM 1050 N N . PRO A 1 129 ? 7.870 2.101 -0.568 1.00 81.31 129 PRO A N 1
ATOM 1051 C CA . PRO A 1 129 ? 6.596 1.715 -1.168 1.00 81.31 129 PRO A CA 1
ATOM 1052 C C . PRO A 1 129 ? 5.900 0.619 -0.364 1.00 81.31 129 PRO A C 1
ATOM 1054 O O . PRO A 1 129 ? 4.731 0.772 -0.028 1.00 81.31 129 PRO A O 1
ATOM 1057 N N . VAL A 1 130 ? 6.626 -0.426 0.052 1.00 88.38 130 VAL A N 1
ATOM 1058 C CA . VAL A 1 130 ? 6.052 -1.539 0.826 1.00 88.38 130 VAL A CA 1
ATOM 1059 C C . VAL A 1 130 ? 5.511 -1.059 2.174 1.00 88.38 130 VAL A C 1
ATOM 1061 O O . VAL A 1 130 ? 4.391 -1.402 2.552 1.00 88.38 130 VAL A O 1
ATOM 1064 N N . LEU A 1 131 ? 6.264 -0.229 2.903 1.00 89.25 131 LEU A N 1
ATOM 1065 C CA . LEU A 1 131 ? 5.806 0.311 4.184 1.00 89.25 131 LEU A CA 1
ATOM 1066 C C . LEU A 1 131 ? 4.556 1.184 4.015 1.00 89.25 131 LEU A C 1
ATOM 1068 O O . LEU A 1 131 ? 3.582 1.028 4.755 1.00 89.25 131 LEU A O 1
ATOM 1072 N N . ILE A 1 132 ? 4.590 2.103 3.048 1.00 91.69 132 ILE A N 1
ATOM 1073 C CA . ILE A 1 132 ? 3.495 3.033 2.766 1.00 91.69 132 ILE A CA 1
ATOM 1074 C C . ILE A 1 132 ? 2.245 2.271 2.344 1.00 91.69 132 ILE A C 1
ATOM 1076 O O . ILE A 1 132 ? 1.162 2.548 2.860 1.00 91.69 132 ILE A O 1
ATOM 1080 N N . GLU A 1 133 ? 2.381 1.317 1.427 1.00 92.69 133 GLU A N 1
ATOM 1081 C CA . GLU A 1 133 ? 1.268 0.521 0.929 1.00 92.69 133 GLU A CA 1
ATOM 1082 C C . GLU A 1 133 ? 0.645 -0.304 2.047 1.00 92.69 133 GLU A C 1
ATOM 1084 O O . GLU A 1 133 ? -0.558 -0.198 2.284 1.00 92.69 133 GLU A O 1
ATOM 1089 N N . GLU A 1 134 ? 1.437 -1.071 2.795 1.00 93.69 134 GLU A N 1
ATOM 1090 C CA . GLU A 1 134 ? 0.875 -1.927 3.837 1.00 93.69 134 GLU A CA 1
ATOM 1091 C C . GLU A 1 134 ? 0.250 -1.113 4.975 1.00 93.69 134 GLU A C 1
ATOM 1093 O O . GLU A 1 134 ? -0.814 -1.477 5.485 1.00 93.69 134 GLU A O 1
ATOM 1098 N N . PHE A 1 135 ? 0.824 0.042 5.322 1.00 92.88 135 PHE A N 1
ATOM 1099 C CA . PHE A 1 135 ? 0.187 0.952 6.267 1.00 92.88 135 PHE A CA 1
ATOM 1100 C C . PHE A 1 135 ? -1.149 1.492 5.732 1.00 92.88 135 PHE A C 1
ATOM 1102 O O . PHE A 1 135 ? -2.178 1.397 6.401 1.00 92.88 135 PHE A O 1
ATOM 1109 N N . ASN A 1 136 ? -1.174 2.041 4.519 1.00 94.38 136 ASN A N 1
ATOM 1110 C CA . ASN A 1 136 ? -2.373 2.684 3.978 1.00 94.38 136 ASN A CA 1
ATOM 1111 C C . ASN A 1 136 ? -3.489 1.676 3.680 1.00 94.38 136 ASN A C 1
ATOM 1113 O O . ASN A 1 136 ? -4.652 1.922 4.003 1.00 94.38 136 ASN A O 1
ATOM 1117 N N . PHE A 1 137 ? -3.151 0.522 3.109 1.00 94.94 137 PHE A N 1
ATOM 1118 C CA . PHE A 1 137 ? -4.129 -0.490 2.728 1.00 94.94 137 PHE A CA 1
ATOM 1119 C C . PHE A 1 137 ? -4.520 -1.403 3.893 1.00 94.94 137 PHE A C 1
ATOM 1121 O O . PHE A 1 137 ? -5.716 -1.578 4.136 1.00 94.94 137 PHE A O 1
ATOM 1128 N N . ARG A 1 138 ? -3.563 -1.979 4.634 1.00 93.88 138 ARG A N 1
ATOM 1129 C CA . ARG A 1 138 ? -3.882 -2.971 5.686 1.00 93.88 138 ARG A CA 1
ATOM 1130 C C . ARG A 1 138 ? -4.185 -2.347 7.024 1.00 93.88 138 ARG A C 1
ATOM 1132 O O . ARG A 1 138 ? -5.051 -2.841 7.734 1.00 93.88 138 ARG A O 1
ATOM 1139 N N . TYR A 1 139 ? -3.489 -1.273 7.383 1.00 91.12 139 TYR A N 1
ATOM 1140 C CA . TYR A 1 139 ? -3.776 -0.602 8.642 1.00 91.12 139 TYR A CA 1
ATOM 1141 C C . TYR A 1 139 ? -4.939 0.374 8.476 1.00 91.12 139 TYR A C 1
ATOM 1143 O O . TYR A 1 139 ? -6.021 0.158 9.019 1.00 91.12 139 TYR A O 1
ATOM 1151 N N . LEU A 1 140 ? -4.745 1.436 7.694 1.00 91.50 140 LEU A N 1
ATOM 1152 C CA . LEU A 1 140 ? -5.668 2.564 7.653 1.00 91.50 140 LEU A CA 1
ATOM 1153 C C . LEU A 1 140 ? -7.009 2.205 6.999 1.00 91.50 140 LEU A C 1
ATOM 1155 O O . LEU A 1 140 ? -8.059 2.314 7.640 1.00 91.50 140 LEU A O 1
ATOM 1159 N N . LEU A 1 141 ? -6.991 1.751 5.742 1.00 93.12 141 LEU A N 1
ATOM 1160 C CA . LEU A 1 141 ? -8.209 1.456 4.986 1.00 93.12 141 LEU A CA 1
ATOM 1161 C C . LEU A 1 141 ? -9.005 0.307 5.618 1.00 93.12 141 LEU A C 1
ATOM 1163 O O . LEU A 1 141 ? -10.208 0.447 5.844 1.00 93.12 141 LEU A O 1
ATOM 1167 N N . GLN A 1 142 ? -8.357 -0.809 5.961 1.00 91.81 142 GLN A N 1
ATOM 1168 C CA . GLN A 1 142 ? -9.045 -1.946 6.582 1.00 91.81 142 GLN A CA 1
ATOM 1169 C C . GLN A 1 142 ? -9.688 -1.563 7.924 1.00 91.81 142 GLN A C 1
ATOM 1171 O O . GLN A 1 142 ? -10.835 -1.942 8.178 1.00 91.81 142 GLN A O 1
ATOM 1176 N N . HIS A 1 143 ? -9.012 -0.761 8.757 1.00 87.56 143 HIS A N 1
ATOM 1177 C CA . HIS A 1 143 ? -9.561 -0.289 10.032 1.00 87.56 143 HIS A CA 1
ATOM 1178 C C . HIS A 1 143 ? -10.757 0.659 9.842 1.00 87.56 143 HIS A C 1
ATOM 1180 O O . HIS A 1 143 ? -11.713 0.619 10.620 1.00 87.56 143 HIS A O 1
ATOM 1186 N N . ILE A 1 144 ? -10.752 1.486 8.791 1.00 89.38 144 ILE A N 1
ATOM 1187 C CA . ILE A 1 144 ? -11.910 2.310 8.409 1.00 89.38 144 ILE A CA 1
ATOM 1188 C C . ILE A 1 144 ? -13.083 1.415 7.982 1.00 89.38 144 ILE A C 1
ATOM 1190 O O . ILE A 1 144 ? -14.197 1.581 8.487 1.00 89.38 144 ILE A O 1
ATOM 1194 N N . LEU A 1 145 ? -12.841 0.434 7.106 1.00 89.50 145 LEU A N 1
ATOM 1195 C CA . LEU A 1 145 ? -13.871 -0.465 6.572 1.00 89.50 145 LEU A CA 1
ATOM 1196 C C . LEU A 1 145 ? -14.511 -1.340 7.662 1.00 89.50 145 LEU A C 1
ATOM 1198 O O . LEU A 1 145 ? -15.734 -1.485 7.708 1.00 89.50 145 LEU A O 1
ATOM 1202 N N . MET A 1 146 ? -13.706 -1.877 8.584 1.00 88.19 146 MET A N 1
ATOM 1203 C CA . MET A 1 146 ? -14.155 -2.753 9.681 1.00 88.19 146 MET A CA 1
ATOM 1204 C C . MET A 1 146 ? -15.145 -2.104 10.661 1.00 88.19 146 MET A C 1
ATOM 1206 O O . MET A 1 146 ? -15.755 -2.807 11.461 1.00 88.19 146 MET A O 1
ATOM 1210 N N . ARG A 1 147 ? -15.343 -0.782 10.611 1.00 84.44 147 ARG A N 1
ATOM 1211 C CA . ARG A 1 147 ? -16.368 -0.093 11.419 1.00 84.44 147 ARG A CA 1
ATOM 1212 C C . ARG A 1 147 ? -17.782 -0.314 10.923 1.00 84.44 147 ARG A C 1
ATOM 1214 O O . ARG A 1 147 ? -18.723 -0.201 11.699 1.00 84.44 147 ARG A O 1
ATOM 1221 N N . LYS A 1 148 ? -17.927 -0.521 9.617 1.00 83.50 148 LYS A N 1
ATOM 1222 C CA . LYS A 1 148 ? -19.230 -0.599 8.945 1.00 83.50 148 LYS A CA 1
ATOM 1223 C C . LYS A 1 148 ? -19.479 -1.960 8.326 1.00 83.50 148 LYS A C 1
ATOM 1225 O O . LYS A 1 148 ? -20.622 -2.302 8.053 1.00 83.50 148 LYS A O 1
ATOM 1230 N N . GLN A 1 149 ? -18.413 -2.714 8.094 1.00 89.00 149 GLN A N 1
ATOM 1231 C CA . GLN A 1 149 ? -18.445 -3.986 7.401 1.00 89.00 149 GLN A CA 1
ATOM 1232 C C . GLN A 1 149 ? -17.870 -5.092 8.275 1.00 89.00 149 GLN A C 1
ATOM 1234 O O . GLN A 1 149 ? -17.048 -4.857 9.165 1.00 89.00 149 GLN A O 1
ATOM 1239 N N . LYS A 1 150 ? -18.298 -6.326 8.003 1.00 91.94 150 LYS A N 1
ATOM 1240 C CA . LYS A 1 150 ? -17.683 -7.501 8.621 1.00 91.94 150 LYS A CA 1
ATOM 1241 C C . LYS A 1 150 ? -16.246 -7.639 8.118 1.00 91.94 150 LYS A C 1
ATOM 1243 O O . LYS A 1 150 ? -15.927 -7.239 7.002 1.00 91.94 150 LYS A O 1
ATOM 1248 N N . TRP A 1 151 ? -15.386 -8.239 8.937 1.00 92.06 151 TRP A N 1
ATOM 1249 C CA . TRP A 1 151 ? -13.948 -8.304 8.665 1.00 92.06 151 TRP A CA 1
ATOM 1250 C C . TRP A 1 151 ? -13.614 -8.924 7.297 1.00 92.06 151 TRP A C 1
ATOM 1252 O O . TRP A 1 151 ? -12.724 -8.419 6.621 1.00 92.06 151 TRP A O 1
ATOM 1262 N N . TYR A 1 152 ? -14.344 -9.960 6.864 1.00 95.56 152 TYR A N 1
ATOM 1263 C CA . TYR A 1 152 ? -14.121 -10.602 5.566 1.00 95.56 152 TYR A CA 1
ATOM 1264 C C . TYR A 1 152 ? -14.440 -9.647 4.409 1.00 95.56 152 TYR A C 1
ATOM 1266 O O . TYR A 1 152 ? -13.643 -9.517 3.487 1.00 95.56 152 TYR A O 1
ATOM 1274 N N . SER A 1 153 ? -15.546 -8.900 4.492 1.00 94.38 153 SER A N 1
ATOM 1275 C CA . SER A 1 153 ? -15.905 -7.886 3.498 1.00 94.38 153 SER A CA 1
ATOM 1276 C C . SER A 1 153 ? -14.861 -6.776 3.444 1.00 94.38 153 SER A C 1
ATOM 1278 O O . SER A 1 153 ? -14.498 -6.340 2.357 1.00 94.38 153 SER A O 1
ATOM 1280 N N . SER A 1 154 ? -14.334 -6.349 4.596 1.00 94.69 154 SER A N 1
ATOM 1281 C CA . SER A 1 154 ? -13.259 -5.353 4.648 1.00 94.69 154 SER A CA 1
ATOM 1282 C C . SER A 1 154 ? -11.998 -5.828 3.930 1.00 94.69 154 SER A C 1
ATOM 1284 O O . SER A 1 154 ? -11.422 -5.046 3.184 1.00 94.69 154 SER A O 1
ATOM 1286 N N . VAL A 1 155 ? -11.593 -7.093 4.111 1.00 96.25 155 VAL A N 1
ATOM 1287 C CA . VAL A 1 155 ? -10.434 -7.682 3.412 1.00 96.25 155 VAL A CA 1
ATOM 1288 C C . VAL A 1 155 ? -10.670 -7.728 1.902 1.00 96.25 155 VAL A C 1
ATOM 1290 O O . VAL A 1 155 ? -9.807 -7.300 1.143 1.00 96.25 155 VAL A O 1
ATOM 1293 N N . ILE A 1 156 ? -11.847 -8.178 1.454 1.00 97.31 156 ILE A N 1
ATOM 1294 C CA . ILE A 1 156 ? -12.166 -8.252 0.020 1.00 97.31 156 ILE A CA 1
ATOM 1295 C C . ILE A 1 156 ? -12.203 -6.862 -0.621 1.00 97.31 156 ILE A C 1
ATOM 1297 O O . ILE A 1 156 ? -11.567 -6.652 -1.650 1.00 97.31 156 ILE A O 1
ATOM 1301 N N . ILE A 1 157 ? -12.898 -5.894 -0.012 1.00 94.81 157 ILE A N 1
ATOM 1302 C CA . ILE A 1 157 ? -12.966 -4.518 -0.532 1.00 94.81 157 ILE A CA 1
ATOM 1303 C C . ILE A 1 157 ? -11.564 -3.916 -0.595 1.00 94.81 157 ILE A C 1
ATOM 1305 O O . ILE A 1 157 ? -11.183 -3.335 -1.605 1.00 94.81 157 ILE A O 1
ATOM 1309 N N . GLN A 1 158 ? -10.773 -4.082 0.460 1.00 96.06 158 GLN A N 1
ATOM 1310 C CA . GLN A 1 158 ? -9.407 -3.585 0.498 1.00 96.06 158 GLN A CA 1
ATOM 1311 C C . GLN A 1 158 ? -8.542 -4.224 -0.602 1.00 96.06 158 GLN A C 1
ATOM 1313 O O . GLN A 1 158 ? -7.816 -3.497 -1.279 1.00 96.06 158 GLN A O 1
ATOM 1318 N N . ALA A 1 159 ? -8.644 -5.538 -0.830 1.00 96.56 159 ALA A N 1
ATOM 1319 C CA . ALA A 1 159 ? -7.933 -6.240 -1.900 1.00 96.56 159 ALA A CA 1
ATOM 1320 C C . ALA A 1 159 ? -8.362 -5.772 -3.302 1.00 96.56 159 ALA A C 1
ATOM 1322 O O . ALA A 1 159 ? -7.515 -5.621 -4.183 1.00 96.56 159 ALA A O 1
ATOM 1323 N N . LEU A 1 160 ? -9.650 -5.478 -3.508 1.00 95.88 160 LEU A N 1
ATOM 1324 C CA . LEU A 1 160 ? -10.144 -4.876 -4.750 1.00 95.88 160 LEU A CA 1
ATOM 1325 C C . LEU A 1 160 ? -9.543 -3.485 -4.968 1.00 95.88 160 LEU A C 1
ATOM 1327 O O . LEU A 1 160 ? -8.985 -3.229 -6.030 1.00 95.88 160 LEU A O 1
ATOM 1331 N N . VAL A 1 161 ? -9.586 -2.606 -3.960 1.00 94.56 161 VAL A N 1
ATOM 1332 C CA . VAL A 1 161 ? -8.991 -1.259 -4.056 1.00 94.56 161 VAL A CA 1
ATOM 1333 C C . VAL A 1 161 ? -7.481 -1.352 -4.295 1.00 94.56 161 VAL A C 1
ATOM 1335 O O . VAL A 1 161 ? -6.939 -0.576 -5.074 1.00 94.56 161 VAL A O 1
ATOM 1338 N N . TYR A 1 162 ? -6.802 -2.330 -3.691 1.00 94.94 162 TYR A N 1
ATOM 1339 C CA . TYR A 1 162 ? -5.383 -2.602 -3.936 1.00 94.94 162 TYR A CA 1
ATOM 1340 C C . TYR A 1 162 ? -5.116 -3.072 -5.373 1.00 94.94 162 TYR A C 1
ATOM 1342 O O . TYR A 1 162 ? -4.166 -2.629 -6.009 1.00 94.94 162 TYR A O 1
ATOM 1350 N N . SER A 1 163 ? -5.999 -3.894 -5.937 1.00 93.75 163 SER A N 1
ATOM 1351 C CA . SER A 1 163 ? -5.900 -4.327 -7.337 1.00 93.75 163 SER A CA 1
ATOM 1352 C C . SER A 1 163 ? -6.117 -3.166 -8.307 1.00 93.75 163 SER A C 1
ATOM 1354 O O . SER A 1 163 ? -5.376 -3.036 -9.275 1.00 93.75 163 SER A O 1
ATOM 1356 N N . VAL A 1 164 ? -7.071 -2.272 -8.018 1.00 91.12 164 VAL A N 1
ATOM 1357 C CA . VAL A 1 164 ? -7.263 -1.025 -8.783 1.00 91.12 164 VAL A CA 1
ATOM 1358 C C . VAL A 1 164 ? -6.054 -0.100 -8.627 1.00 91.12 164 VAL A C 1
ATOM 1360 O O . VAL A 1 164 ? -5.625 0.526 -9.587 1.00 91.12 164 VAL A O 1
ATOM 1363 N N . PHE A 1 165 ? -5.442 -0.036 -7.443 1.00 90.00 165 PHE A N 1
ATOM 1364 C CA . PHE A 1 165 ? -4.205 0.723 -7.263 1.00 90.00 165 PHE A CA 1
ATOM 1365 C C . PHE A 1 165 ? -3.081 0.203 -8.161 1.00 90.00 165 PHE A C 1
ATOM 1367 O O . PHE A 1 165 ? -2.359 1.004 -8.740 1.00 90.00 165 PHE A O 1
ATOM 1374 N N . TYR A 1 166 ? -2.946 -1.115 -8.316 1.00 87.44 166 TYR A N 1
ATOM 1375 C CA . TYR A 1 166 ? -1.932 -1.729 -9.179 1.00 87.44 166 TYR A CA 1
ATOM 1376 C C . TYR A 1 166 ? -2.316 -1.776 -10.660 1.00 87.44 166 TYR A C 1
ATOM 1378 O O . TYR A 1 166 ? -1.426 -1.903 -11.501 1.00 87.44 166 TYR A O 1
ATOM 1386 N N . SER A 1 167 ? -3.590 -1.595 -11.025 1.00 86.31 167 SER A N 1
ATOM 1387 C CA . SER A 1 167 ? -3.986 -1.539 -12.438 1.00 86.31 167 SER A CA 1
ATOM 1388 C C . SER A 1 167 ? -3.335 -0.384 -13.190 1.00 86.31 167 SER A C 1
ATOM 1390 O O . SER A 1 167 ? -3.217 -0.454 -14.410 1.00 86.31 167 SER A O 1
ATOM 1392 N N . LYS A 1 168 ? -2.822 0.632 -12.484 1.00 82.75 168 LYS A N 1
ATOM 1393 C CA . LYS A 1 168 ? -1.975 1.677 -13.073 1.00 82.75 168 LYS A CA 1
ATOM 1394 C C . LYS A 1 168 ? -0.805 1.103 -13.882 1.00 82.75 168 LYS A C 1
ATOM 1396 O O . LYS A 1 168 ? -0.529 1.621 -14.953 1.00 82.75 168 LYS A O 1
ATOM 1401 N N . TYR A 1 169 ? -0.182 0.006 -13.444 1.00 81.12 169 TYR A N 1
ATOM 1402 C CA . TYR A 1 169 ? 0.928 -0.630 -14.169 1.00 81.12 169 TYR A CA 1
ATOM 1403 C C . TYR A 1 169 ? 0.473 -1.376 -15.426 1.00 81.12 169 TYR A C 1
ATOM 1405 O O . TYR A 1 169 ? 1.227 -1.486 -16.386 1.00 81.12 169 TYR A O 1
ATOM 1413 N N . VAL A 1 170 ? -0.770 -1.862 -15.434 1.00 82.00 170 VAL A N 1
ATOM 1414 C CA . VAL A 1 170 ? -1.386 -2.501 -16.605 1.00 82.00 170 VAL A CA 1
ATOM 1415 C C . VAL A 1 170 ? -1.794 -1.470 -17.653 1.00 82.00 170 VAL A C 1
ATOM 1417 O O . VAL A 1 170 ? -1.775 -1.766 -18.840 1.00 82.00 170 VAL A O 1
ATOM 1420 N N . VAL A 1 171 ? -2.196 -0.271 -17.231 1.00 78.88 171 VAL A N 1
ATOM 1421 C CA . VAL A 1 171 ? -2.643 0.796 -18.142 1.00 78.88 171 VAL A CA 1
ATOM 1422 C C . VAL A 1 171 ? -1.473 1.657 -18.627 1.00 78.88 171 VAL A C 1
ATOM 1424 O O . VAL A 1 171 ? -1.510 2.165 -19.748 1.00 78.88 171 VAL A O 1
ATOM 1427 N N . ALA A 1 172 ? -0.430 1.810 -17.808 1.00 77.19 172 ALA A N 1
ATOM 1428 C CA . ALA A 1 172 ? 0.768 2.567 -18.152 1.00 77.19 172 ALA A CA 1
ATOM 1429 C C . ALA A 1 172 ? 1.377 2.098 -19.476 1.00 77.19 172 ALA A C 1
ATOM 1431 O O . ALA A 1 172 ? 1.355 0.910 -19.807 1.00 77.19 172 ALA A O 1
ATOM 1432 N N . ASN A 1 173 ? 1.929 3.046 -20.239 1.00 74.00 173 ASN A N 1
ATOM 1433 C CA . ASN A 1 173 ? 2.556 2.788 -21.537 1.00 74.00 173 ASN A CA 1
ATOM 1434 C C . ASN A 1 173 ? 1.677 1.942 -22.479 1.00 74.00 173 ASN A C 1
ATOM 1436 O O . ASN A 1 173 ? 2.177 1.065 -23.179 1.00 74.00 173 ASN A O 1
ATOM 1440 N N . HIS A 1 174 ? 0.359 2.174 -22.473 1.00 74.50 174 HIS A N 1
ATOM 1441 C CA . HIS A 1 174 ? -0.622 1.431 -23.277 1.00 74.50 174 HIS A CA 1
ATOM 1442 C C . HIS A 1 174 ? -0.612 -0.091 -23.028 1.00 74.50 174 HIS A C 1
ATOM 1444 O O . HIS A 1 174 ? -0.936 -0.874 -23.919 1.00 74.50 174 HIS A O 1
ATOM 1450 N N . GLY A 1 175 ? -0.223 -0.521 -21.825 1.00 73.19 175 GLY A N 1
ATOM 1451 C CA . GLY A 1 175 ? -0.146 -1.932 -21.450 1.00 73.19 175 GLY A CA 1
ATOM 1452 C C . GLY A 1 175 ? 1.051 -2.687 -22.014 1.00 73.19 175 GLY A C 1
ATOM 1453 O O . GLY A 1 175 ? 1.079 -3.912 -21.920 1.00 73.19 175 GLY A O 1
ATOM 1454 N N . ALA A 1 176 ? 2.062 -1.985 -22.539 1.00 74.31 176 ALA A N 1
ATOM 1455 C CA . ALA A 1 176 ? 3.292 -2.605 -23.035 1.00 74.31 176 ALA A CA 1
ATOM 1456 C C . ALA A 1 176 ? 4.010 -3.452 -21.968 1.00 74.31 176 ALA A C 1
ATOM 1458 O O . ALA A 1 176 ? 4.577 -4.489 -22.297 1.00 74.31 176 ALA A O 1
ATOM 1459 N N . GLY A 1 177 ? 3.948 -3.045 -20.693 1.00 70.44 177 GLY A N 1
ATOM 1460 C CA . GLY A 1 177 ? 4.538 -3.810 -19.591 1.00 70.44 177 GLY A CA 1
ATOM 1461 C C . GLY A 1 177 ? 3.806 -5.123 -19.302 1.00 70.44 177 GLY A C 1
ATOM 1462 O O . GLY A 1 177 ? 4.439 -6.113 -18.970 1.00 70.44 177 GLY A O 1
ATOM 1463 N N . PHE A 1 178 ? 2.483 -5.165 -19.475 1.00 77.62 178 PHE A N 1
ATOM 1464 C CA . PHE A 1 178 ? 1.662 -6.344 -19.185 1.00 77.62 178 PHE A CA 1
ATOM 1465 C C . PHE A 1 178 ? 0.657 -6.591 -20.316 1.00 77.62 178 PHE A C 1
ATOM 1467 O O . PHE A 1 178 ? -0.534 -6.303 -20.157 1.00 77.62 178 PHE A O 1
ATOM 1474 N N . PRO A 1 179 ? 1.095 -7.129 -21.468 1.00 80.44 179 PRO A N 1
ATOM 1475 C CA . PRO A 1 179 ? 0.188 -7.434 -22.566 1.00 80.44 179 PRO A CA 1
ATOM 1476 C C . PRO A 1 179 ? -0.800 -8.541 -22.174 1.00 80.44 179 PRO A C 1
ATOM 1478 O O . PRO A 1 179 ? -0.555 -9.342 -21.270 1.00 80.44 179 PRO A O 1
ATOM 1481 N N . PHE A 1 180 ? -1.940 -8.616 -22.859 1.00 80.50 180 PHE A N 1
ATOM 1482 C CA . PHE A 1 180 ? -2.891 -9.712 -22.656 1.00 80.50 180 PHE A CA 1
ATOM 1483 C C . PHE A 1 180 ? -2.247 -11.075 -23.003 1.00 80.50 180 PHE A C 1
ATOM 1485 O O . PHE A 1 180 ? -1.570 -11.158 -24.029 1.00 80.50 180 PHE A O 1
ATOM 1492 N N . PRO A 1 181 ? -2.463 -12.149 -22.209 1.00 86.00 181 PRO A N 1
ATOM 1493 C CA . PRO A 1 181 ? -3.331 -12.248 -21.024 1.00 86.00 181 PRO A CA 1
ATOM 1494 C C . PRO A 1 181 ? -2.626 -11.966 -19.681 1.00 86.00 181 PRO A C 1
ATOM 1496 O O . PRO A 1 181 ? -3.228 -12.137 -18.618 1.00 86.00 181 PRO A O 1
ATOM 1499 N N . TYR A 1 182 ? -1.357 -11.552 -19.696 1.00 80.25 182 TYR A N 1
ATOM 1500 C CA . TYR A 1 182 ? -0.552 -11.339 -18.488 1.00 80.25 182 TYR A CA 1
ATOM 1501 C C . TYR A 1 182 ? -1.092 -10.225 -17.591 1.00 80.25 182 TYR A C 1
ATOM 1503 O O . TYR A 1 182 ? -0.952 -10.311 -16.373 1.00 80.25 182 TYR A O 1
ATOM 1511 N N . ASN A 1 183 ? -1.784 -9.229 -18.152 1.00 81.31 183 ASN A N 1
ATOM 1512 C CA . ASN A 1 183 ? -2.515 -8.235 -17.363 1.00 81.31 183 ASN A CA 1
ATOM 1513 C C . ASN A 1 183 ? -3.542 -8.855 -16.399 1.00 81.31 183 ASN A C 1
ATOM 1515 O O . ASN A 1 183 ? -3.621 -8.448 -15.240 1.00 81.31 183 ASN A O 1
ATOM 1519 N N . ILE A 1 184 ? -4.306 -9.854 -16.846 1.00 83.56 184 ILE A N 1
ATOM 1520 C CA . ILE A 1 184 ? -5.305 -10.541 -16.017 1.00 83.56 184 ILE A CA 1
ATOM 1521 C C . ILE A 1 184 ? -4.609 -11.338 -14.918 1.00 83.56 184 ILE A C 1
ATOM 1523 O O . ILE A 1 184 ? -5.032 -11.287 -13.760 1.00 83.56 184 ILE A O 1
ATOM 1527 N N . L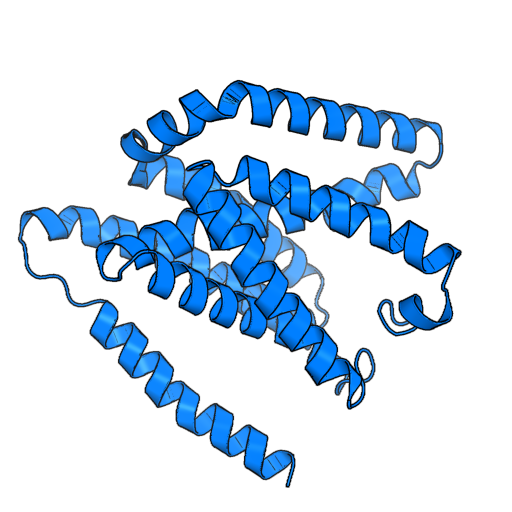EU A 1 185 ? -3.526 -12.042 -15.257 1.00 85.62 185 LEU A N 1
ATOM 1528 C CA . LEU A 1 185 ? -2.731 -12.788 -14.280 1.00 85.62 185 LEU A CA 1
ATOM 1529 C C . LEU A 1 185 ? -2.129 -11.861 -13.221 1.00 85.62 185 LEU A C 1
ATOM 1531 O O . LEU A 1 185 ? -2.206 -12.171 -12.032 1.00 85.62 185 LEU A O 1
ATOM 1535 N N . MET A 1 186 ? -1.594 -10.710 -13.630 1.00 85.19 186 MET A N 1
ATOM 1536 C CA . MET A 1 186 ? -1.027 -9.703 -12.736 1.00 85.19 186 MET A CA 1
ATOM 1537 C C . MET A 1 186 ? -2.086 -9.158 -11.771 1.00 85.19 186 MET A C 1
ATOM 1539 O O . MET A 1 186 ? -1.898 -9.242 -10.559 1.00 85.19 186 MET A O 1
ATOM 1543 N N . LEU A 1 187 ? -3.243 -8.710 -12.271 1.00 88.62 187 LEU A N 1
ATOM 1544 C CA . LEU A 1 187 ? -4.324 -8.193 -11.420 1.00 88.62 187 LEU A CA 1
ATOM 1545 C C . LEU A 1 187 ? -4.906 -9.257 -10.485 1.00 88.62 187 LEU A C 1
ATOM 1547 O O . LEU A 1 187 ? -5.173 -8.970 -9.320 1.00 88.62 187 LEU A O 1
ATOM 1551 N N . THR A 1 188 ? -5.061 -10.493 -10.963 1.00 91.19 188 THR A N 1
ATOM 1552 C CA . THR A 1 188 ? -5.548 -11.609 -10.135 1.00 91.19 188 THR A CA 1
ATOM 1553 C C . THR A 1 188 ? -4.541 -11.959 -9.039 1.00 91.19 188 THR A C 1
ATOM 1555 O O . THR A 1 188 ? -4.926 -12.194 -7.893 1.00 91.19 188 THR A O 1
ATOM 1558 N N . SER A 1 189 ? -3.245 -11.931 -9.359 1.00 90.06 189 SER A N 1
ATOM 1559 C CA . SER A 1 189 ? -2.169 -12.160 -8.389 1.00 90.06 189 SER A CA 1
ATOM 1560 C C . SER A 1 189 ? -2.122 -1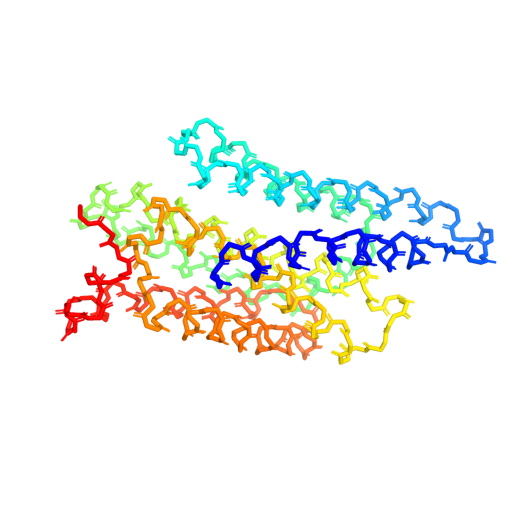1.051 -7.340 1.00 90.06 189 SER A C 1
ATOM 1562 O O . SER A 1 189 ? -2.032 -11.342 -6.149 1.00 90.06 189 SER A O 1
ATOM 1564 N N . VAL A 1 190 ? -2.266 -9.785 -7.748 1.00 91.88 190 VAL A N 1
ATOM 1565 C CA . VAL A 1 190 ? -2.343 -8.649 -6.818 1.00 91.88 190 VAL A CA 1
ATOM 1566 C C . VAL A 1 190 ? -3.584 -8.729 -5.936 1.00 91.88 190 VAL A C 1
ATOM 1568 O O . VAL A 1 190 ? -3.486 -8.475 -4.736 1.00 91.88 190 VAL A O 1
ATOM 1571 N N . PHE A 1 191 ? -4.732 -9.134 -6.479 1.00 95.62 191 PHE A N 1
ATOM 1572 C CA . PHE A 1 191 ? -5.924 -9.386 -5.674 1.00 95.62 191 PHE A CA 1
ATOM 1573 C C . PHE A 1 191 ? -5.668 -10.480 -4.631 1.00 95.62 191 PHE A C 1
ATOM 1575 O O . PHE A 1 191 ? -5.961 -10.282 -3.451 1.00 95.62 191 PHE A O 1
ATOM 1582 N N . GLY A 1 192 ? -5.060 -11.599 -5.037 1.00 96.00 192 GLY A N 1
ATOM 1583 C CA . GLY A 1 192 ? -4.678 -12.696 -4.146 1.00 96.00 192 GLY A CA 1
ATOM 1584 C C . GLY A 1 192 ? -3.729 -12.253 -3.029 1.00 96.00 192 GLY A C 1
ATOM 1585 O O . GLY A 1 192 ? -4.015 -12.491 -1.855 1.00 96.00 192 GLY A O 1
ATOM 1586 N N . MET A 1 193 ? -2.654 -11.530 -3.366 1.00 94.69 193 MET A N 1
ATOM 1587 C CA . MET A 1 193 ? -1.754 -10.902 -2.382 1.00 94.69 193 MET A CA 1
ATOM 1588 C C . MET A 1 193 ? -2.520 -9.941 -1.469 1.00 94.69 193 MET A C 1
ATOM 1590 O O . MET A 1 193 ? -2.355 -9.957 -0.251 1.00 94.69 193 MET A O 1
ATOM 1594 N N . GLY A 1 194 ? -3.436 -9.165 -2.051 1.00 96.06 194 GLY A N 1
ATOM 1595 C CA . GLY A 1 194 ? -4.410 -8.335 -1.363 1.00 96.06 194 GLY A CA 1
ATOM 1596 C C . GLY A 1 194 ? -5.146 -9.099 -0.262 1.00 96.06 194 GLY A C 1
ATOM 1597 O O . GLY A 1 194 ? -5.143 -8.686 0.895 1.00 96.06 194 GLY A O 1
ATOM 1598 N N . VAL A 1 195 ? -5.734 -10.242 -0.587 1.00 97.25 195 VAL A N 1
ATOM 1599 C CA . VAL A 1 195 ? -6.448 -11.067 0.392 1.00 97.25 195 VAL A CA 1
ATOM 1600 C C . VAL A 1 195 ? -5.495 -11.607 1.460 1.00 97.25 195 VAL A C 1
ATOM 1602 O O . VAL A 1 195 ? -5.775 -11.456 2.650 1.00 97.25 195 VAL A O 1
ATOM 1605 N N . VAL A 1 196 ? -4.356 -12.183 1.065 1.00 96.38 196 VAL A N 1
ATOM 1606 C CA . VAL A 1 196 ? -3.387 -12.788 1.997 1.00 96.38 196 VAL A CA 1
ATOM 1607 C C . VAL A 1 196 ? -2.875 -11.763 3.006 1.00 96.38 196 VAL A C 1
ATOM 1609 O O . VAL A 1 196 ? -2.948 -11.995 4.211 1.00 96.38 196 VAL A O 1
ATOM 1612 N N . TYR A 1 197 ? -2.416 -10.598 2.552 1.00 95.00 197 TYR A N 1
ATOM 1613 C CA . TYR A 1 197 ? -1.876 -9.570 3.445 1.00 95.00 197 TYR A CA 1
ATOM 1614 C C . TYR A 1 197 ? -2.967 -8.964 4.343 1.00 95.00 197 TYR A C 1
ATOM 1616 O O . TYR A 1 197 ? -2.715 -8.683 5.515 1.00 95.00 197 TYR A O 1
ATOM 1624 N N . GLY A 1 198 ? -4.204 -8.828 3.845 1.00 95.50 198 GLY A N 1
ATOM 1625 C CA . GLY A 1 198 ? -5.348 -8.397 4.659 1.00 95.50 198 GLY A CA 1
ATOM 1626 C C . GLY A 1 198 ? -5.714 -9.401 5.761 1.00 95.50 198 GLY A C 1
ATOM 1627 O O . GLY A 1 198 ? -6.049 -9.004 6.884 1.00 95.50 198 GLY A O 1
ATOM 1628 N N . LEU A 1 199 ? -5.599 -10.705 5.480 1.00 95.88 199 LEU A N 1
ATOM 1629 C CA . LEU A 1 199 ? -5.748 -11.771 6.477 1.00 95.88 199 LEU A CA 1
ATOM 1630 C C . LEU A 1 199 ? -4.619 -11.737 7.509 1.00 95.88 199 LEU A C 1
ATOM 1632 O O . LEU A 1 199 ? -4.900 -11.777 8.707 1.00 95.88 199 LEU A O 1
ATOM 1636 N N . LEU A 1 200 ? -3.365 -11.605 7.065 1.00 93.94 200 LEU A N 1
ATOM 1637 C CA . LEU A 1 200 ? -2.212 -11.480 7.961 1.00 93.94 200 LEU A CA 1
ATOM 1638 C C . LEU A 1 200 ? -2.385 -10.296 8.908 1.00 93.94 200 LEU A C 1
ATOM 1640 O O . LEU A 1 200 ? -2.244 -10.470 10.116 1.00 93.94 200 LEU A O 1
ATOM 1644 N N . SER A 1 201 ? -2.786 -9.133 8.386 1.00 92.25 201 SER A N 1
ATOM 1645 C CA . SER A 1 201 ? -3.042 -7.954 9.212 1.00 92.25 201 SER A CA 1
ATOM 1646 C C . SER A 1 201 ? -4.167 -8.172 10.217 1.00 92.25 201 SER A C 1
ATOM 1648 O O . SER A 1 201 ? -4.091 -7.735 11.366 1.00 92.25 201 SER A O 1
ATOM 1650 N N . LYS A 1 202 ? -5.215 -8.902 9.822 1.00 91.00 202 LYS A N 1
ATOM 1651 C CA . LYS A 1 202 ? -6.319 -9.231 10.724 1.00 91.00 202 LYS A CA 1
ATOM 1652 C C . LYS A 1 202 ? -5.876 -10.146 11.869 1.00 91.00 202 LYS A C 1
ATOM 1654 O O . LYS A 1 202 ? -6.330 -9.947 13.001 1.00 91.00 202 LYS A O 1
ATOM 1659 N N . VAL A 1 203 ? -5.040 -11.141 11.577 1.00 90.12 203 VAL A N 1
ATOM 1660 C CA . VAL A 1 203 ? -4.528 -12.106 12.562 1.00 90.12 203 VAL A CA 1
ATOM 1661 C C . VAL A 1 203 ? -3.523 -11.438 13.497 1.00 90.12 203 VAL A C 1
ATOM 1663 O O . VAL A 1 203 ? -3.674 -11.542 14.713 1.00 90.12 203 VAL A O 1
ATOM 1666 N N . SER A 1 204 ? -2.550 -10.702 12.954 1.00 87.06 204 SER A N 1
ATOM 1667 C CA . SER A 1 204 ? -1.520 -10.015 13.743 1.00 87.06 204 SER A CA 1
ATOM 1668 C C . SER A 1 204 ? -2.034 -8.761 14.451 1.00 87.06 204 SER A C 1
ATOM 1670 O O . SER A 1 204 ? -1.408 -8.301 15.402 1.00 87.06 204 SER A O 1
ATOM 1672 N N . ARG A 1 205 ? -3.169 -8.208 13.998 1.00 86.25 205 ARG A N 1
ATOM 1673 C CA . ARG A 1 205 ? -3.719 -6.905 14.416 1.00 86.25 205 ARG A CA 1
ATOM 1674 C C . ARG A 1 205 ? -2.734 -5.750 14.205 1.00 86.25 205 ARG A C 1
ATOM 1676 O O . ARG A 1 205 ? -2.794 -4.743 14.901 1.00 86.25 205 ARG A O 1
ATOM 1683 N N . ASN A 1 206 ? -1.829 -5.896 13.243 1.00 86.06 206 ASN A N 1
ATOM 1684 C CA . ASN A 1 206 ? -0.842 -4.891 12.873 1.00 86.06 206 ASN A CA 1
ATOM 1685 C C . ASN A 1 206 ? -0.556 -4.953 11.367 1.00 86.06 206 ASN A C 1
ATOM 1687 O O . ASN A 1 206 ? -0.987 -5.879 10.683 1.00 86.06 206 ASN A O 1
ATOM 1691 N N . PHE A 1 207 ? 0.166 -3.971 10.832 1.00 89.50 207 PHE A N 1
ATOM 1692 C CA . PHE A 1 207 ? 0.634 -4.016 9.441 1.00 89.50 207 PHE A CA 1
ATOM 1693 C C . PHE A 1 207 ? 2.085 -4.496 9.316 1.00 89.50 207 PHE A C 1
ATOM 1695 O O . PHE A 1 207 ? 2.549 -4.712 8.209 1.00 89.50 207 PHE A O 1
ATOM 1702 N N . ILE A 1 208 ? 2.794 -4.726 10.425 1.00 89.50 208 ILE A N 1
ATOM 1703 C CA . ILE A 1 208 ? 4.209 -5.112 10.390 1.00 89.50 208 ILE A CA 1
ATOM 1704 C C . ILE A 1 208 ? 4.386 -6.502 9.787 1.00 89.50 208 ILE A C 1
ATOM 1706 O O . ILE A 1 208 ? 5.231 -6.681 8.918 1.00 89.50 208 ILE A O 1
ATOM 1710 N N . LEU A 1 209 ? 3.570 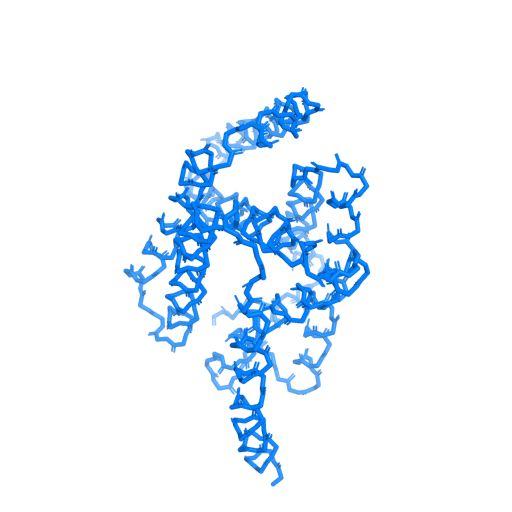-7.478 10.197 1.00 88.19 209 LEU A N 1
ATOM 1711 C CA . LEU A 1 209 ? 3.631 -8.822 9.620 1.00 88.19 209 LEU A CA 1
ATOM 1712 C C . LEU A 1 209 ? 3.412 -8.823 8.093 1.00 88.19 209 LEU A C 1
ATOM 1714 O O . LEU A 1 209 ? 4.260 -9.381 7.394 1.00 88.19 209 LEU A O 1
ATOM 1718 N N . PRO A 1 210 ? 2.343 -8.207 7.543 1.00 91.94 210 PRO A N 1
ATOM 1719 C CA . PRO A 1 210 ? 2.199 -8.126 6.095 1.00 91.94 210 PRO A CA 1
ATOM 1720 C C . PRO A 1 210 ? 3.300 -7.284 5.434 1.00 91.94 210 PRO A C 1
ATOM 1722 O O . PRO A 1 210 ? 3.757 -7.691 4.376 1.00 91.94 210 PRO A O 1
ATOM 1725 N N . THR A 1 211 ? 3.817 -6.212 6.053 1.00 90.62 211 THR A N 1
ATOM 1726 C CA . THR A 1 211 ? 5.006 -5.486 5.551 1.00 90.62 211 THR A CA 1
ATOM 1727 C C . THR A 1 211 ? 6.216 -6.400 5.415 1.00 90.62 211 THR A C 1
ATOM 1729 O O . THR A 1 211 ? 6.868 -6.382 4.377 1.00 90.62 211 THR A O 1
ATOM 1732 N N . THR A 1 212 ? 6.508 -7.227 6.419 1.00 87.50 212 THR A N 1
ATOM 1733 C CA . THR A 1 212 ? 7.631 -8.170 6.365 1.00 87.50 212 THR A CA 1
ATOM 1734 C C . THR A 1 212 ? 7.445 -9.184 5.243 1.00 87.50 212 THR A C 1
ATOM 1736 O O . THR A 1 212 ? 8.363 -9.401 4.459 1.00 87.50 212 THR A O 1
ATOM 1739 N N . VAL A 1 213 ? 6.257 -9.789 5.133 1.00 89.12 213 VAL A N 1
ATOM 1740 C CA . VAL A 1 213 ? 5.967 -10.769 4.074 1.00 89.12 213 VAL A CA 1
ATOM 1741 C C . VAL A 1 213 ? 6.038 -10.119 2.695 1.00 89.12 213 VAL A C 1
ATOM 1743 O O . VAL A 1 213 ? 6.673 -10.667 1.797 1.00 89.12 213 VAL A O 1
ATOM 1746 N N . HIS A 1 214 ? 5.443 -8.938 2.538 1.00 90.12 214 HIS A N 1
ATOM 1747 C CA . HIS A 1 214 ? 5.465 -8.189 1.290 1.00 90.12 214 HIS A CA 1
ATOM 1748 C C . HIS A 1 214 ? 6.906 -7.841 0.899 1.00 90.12 214 HIS A C 1
ATOM 1750 O O . HIS A 1 214 ? 7.301 -8.116 -0.228 1.00 90.12 214 HIS A O 1
ATOM 1756 N N . LEU A 1 215 ? 7.726 -7.357 1.834 1.00 85.12 215 LEU A N 1
ATOM 1757 C CA . LEU A 1 215 ? 9.136 -7.061 1.586 1.00 85.12 215 LEU A CA 1
ATOM 1758 C C . LEU A 1 215 ? 9.926 -8.302 1.161 1.00 85.12 215 LEU A C 1
ATOM 1760 O O . LEU A 1 215 ? 10.710 -8.216 0.223 1.00 85.12 215 LEU A O 1
ATOM 1764 N N . VAL A 1 216 ? 9.736 -9.437 1.841 1.00 83.56 216 VAL A N 1
ATOM 1765 C CA . VAL A 1 216 ? 10.411 -10.699 1.496 1.00 83.56 216 VAL A CA 1
ATOM 1766 C C . VAL A 1 216 ? 10.025 -11.143 0.091 1.00 83.56 216 VAL A C 1
ATOM 1768 O O . VAL A 1 216 ? 10.886 -11.523 -0.690 1.00 83.56 216 VAL A O 1
ATOM 1771 N N . ILE A 1 217 ? 8.743 -11.068 -0.264 1.00 82.81 217 ILE A N 1
ATOM 1772 C CA . ILE A 1 217 ? 8.295 -11.419 -1.613 1.00 82.81 217 ILE A CA 1
ATOM 1773 C C . ILE A 1 217 ? 8.897 -10.452 -2.639 1.00 82.81 217 ILE A C 1
ATOM 1775 O O . ILE A 1 217 ? 9.433 -10.898 -3.649 1.00 82.81 217 ILE A O 1
ATOM 1779 N N . TRP A 1 218 ? 8.875 -9.145 -2.370 1.00 77.69 218 TRP A N 1
ATOM 1780 C CA . TRP A 1 218 ? 9.424 -8.132 -3.274 1.00 77.69 218 TRP A CA 1
ATOM 1781 C C . TRP A 1 218 ? 10.943 -8.230 -3.443 1.00 77.69 218 TRP A C 1
ATOM 1783 O O . TRP A 1 218 ? 11.449 -8.042 -4.546 1.00 77.69 218 TRP A O 1
ATOM 1793 N N . SER A 1 219 ? 11.687 -8.571 -2.390 1.00 73.25 219 SER A N 1
ATOM 1794 C CA . SER A 1 219 ? 13.141 -8.750 -2.468 1.00 73.25 219 SER A CA 1
ATOM 1795 C C . SER A 1 219 ? 13.548 -9.999 -3.252 1.00 73.25 219 SER A C 1
ATOM 1797 O O . SER A 1 219 ? 14.676 -10.073 -3.739 1.00 73.25 219 SER A O 1
ATOM 1799 N N . LEU A 1 220 ? 12.629 -10.950 -3.442 1.00 73.44 220 LEU A N 1
ATOM 1800 C CA . LEU A 1 220 ? 12.837 -12.098 -4.319 1.00 73.44 220 LEU A CA 1
ATOM 1801 C C . LEU A 1 220 ? 12.646 -11.754 -5.801 1.00 73.44 220 LEU A C 1
ATOM 1803 O O . LEU A 1 220 ? 13.178 -12.481 -6.633 1.00 73.44 220 LEU A O 1
ATOM 1807 N N . PHE A 1 221 ? 11.959 -10.665 -6.171 1.00 67.00 221 PHE A N 1
ATOM 1808 C CA . PHE A 1 221 ? 11.749 -10.320 -7.589 1.00 67.00 221 PHE A CA 1
ATOM 1809 C C . PHE A 1 221 ? 13.057 -10.128 -8.373 1.00 67.00 221 PHE A C 1
ATOM 1811 O O . PHE A 1 221 ? 13.174 -10.726 -9.442 1.00 67.00 221 PHE A O 1
ATOM 1818 N N . PRO A 1 222 ? 14.070 -9.389 -7.876 1.00 59.97 222 PRO A N 1
ATOM 1819 C CA . PRO A 1 222 ? 15.374 -9.308 -8.540 1.00 59.97 222 PRO A CA 1
ATOM 1820 C C . PRO A 1 222 ? 16.051 -10.673 -8.705 1.00 59.97 222 PRO A C 1
ATOM 1822 O O . PRO A 1 222 ? 16.666 -10.949 -9.729 1.00 59.97 222 PRO A O 1
ATOM 1825 N N . VAL A 1 223 ? 15.904 -11.560 -7.719 1.00 61.25 223 VAL A N 1
ATOM 1826 C CA . VAL A 1 223 ? 16.462 -12.918 -7.762 1.00 61.25 223 VAL A CA 1
ATOM 1827 C C . VAL A 1 223 ? 15.742 -13.750 -8.827 1.00 61.25 223 VAL A C 1
ATOM 1829 O O . VAL A 1 223 ? 16.382 -14.371 -9.672 1.00 61.25 223 VAL A O 1
ATOM 1832 N N . ILE A 1 224 ? 14.409 -13.697 -8.856 1.00 60.34 224 ILE A N 1
ATOM 1833 C CA . ILE A 1 224 ? 13.579 -14.332 -9.886 1.00 60.34 224 ILE A CA 1
ATOM 1834 C C . ILE A 1 224 ? 13.933 -13.782 -11.272 1.00 60.34 224 ILE A C 1
ATOM 1836 O O . ILE A 1 224 ? 13.984 -14.549 -12.227 1.00 60.34 224 ILE A O 1
ATOM 1840 N N . ALA A 1 225 ? 14.252 -12.492 -11.387 1.00 53.31 225 ALA A N 1
ATOM 1841 C CA . ALA A 1 225 ? 14.670 -11.882 -12.644 1.00 53.31 225 ALA A CA 1
ATOM 1842 C C . ALA A 1 225 ? 16.001 -12.404 -13.180 1.00 53.31 225 ALA A C 1
ATOM 1844 O O . ALA A 1 225 ? 16.163 -12.538 -14.390 1.00 53.31 225 ALA A O 1
ATOM 1845 N N . ILE A 1 226 ? 16.930 -12.743 -12.290 1.00 53.22 226 ILE A N 1
ATOM 1846 C CA . ILE A 1 226 ? 18.223 -13.322 -12.657 1.00 53.22 226 ILE A CA 1
ATOM 1847 C C . ILE A 1 226 ? 18.060 -14.782 -13.105 1.00 53.22 226 ILE A C 1
ATOM 1849 O O . ILE A 1 226 ? 18.663 -15.191 -14.094 1.00 53.22 226 ILE A O 1
ATOM 1853 N N . TYR A 1 227 ? 17.235 -15.569 -12.408 1.00 48.50 227 TYR A N 1
ATOM 1854 C CA . TYR A 1 227 ? 17.085 -17.007 -12.681 1.00 48.50 227 TYR A CA 1
ATOM 1855 C C . TYR A 1 227 ? 16.013 -17.345 -13.727 1.00 48.50 227 TYR A C 1
ATOM 1857 O O . TYR A 1 227 ? 16.078 -18.399 -14.357 1.00 48.50 227 TYR A O 1
ATOM 1865 N N . ALA A 1 228 ? 15.040 -16.461 -13.933 1.00 49.31 228 ALA A N 1
ATOM 1866 C CA . ALA A 1 228 ? 13.978 -16.586 -14.926 1.00 49.31 228 ALA A CA 1
ATOM 1867 C C . ALA A 1 228 ? 13.792 -15.253 -15.680 1.00 49.31 228 ALA A C 1
ATOM 1869 O O . ALA A 1 228 ? 12.740 -14.613 -15.571 1.00 49.31 228 ALA A O 1
ATOM 1870 N N . PRO A 1 229 ? 14.789 -14.823 -16.477 1.00 46.94 229 PRO A N 1
ATOM 1871 C CA . PRO A 1 229 ? 14.781 -13.523 -17.149 1.00 46.94 229 PRO A CA 1
ATOM 1872 C C . PRO A 1 229 ? 13.574 -13.322 -18.070 1.00 46.94 229 PRO A C 1
ATOM 1874 O O . PRO A 1 229 ? 13.078 -12.207 -18.160 1.00 46.94 229 PRO A O 1
ATOM 1877 N N . GLY A 1 230 ? 13.025 -14.390 -18.661 1.00 47.41 230 GLY A N 1
ATOM 1878 C CA . GLY A 1 230 ? 11.796 -14.319 -19.465 1.00 47.41 230 GLY A CA 1
ATOM 1879 C C . GLY A 1 230 ? 10.525 -13.959 -18.679 1.00 47.41 230 GLY A C 1
ATOM 1880 O O . GLY A 1 230 ? 9.571 -13.470 -19.273 1.00 47.41 230 GLY A O 1
ATOM 1881 N N . ILE A 1 231 ? 10.504 -14.168 -17.355 1.00 45.09 231 ILE A N 1
ATOM 1882 C CA . ILE A 1 231 ? 9.410 -13.745 -16.460 1.00 45.09 231 ILE A CA 1
ATOM 1883 C C . ILE A 1 231 ? 9.633 -12.300 -15.988 1.00 45.09 231 ILE A C 1
ATOM 1885 O O . ILE A 1 231 ? 8.680 -11.555 -15.764 1.00 45.09 231 ILE A O 1
ATOM 1889 N N . ALA A 1 232 ? 10.886 -11.863 -15.858 1.00 39.69 232 ALA A N 1
ATOM 1890 C CA . ALA A 1 232 ? 11.200 -10.511 -15.404 1.00 39.69 232 ALA A CA 1
ATOM 1891 C C . ALA A 1 232 ? 11.276 -9.456 -16.505 1.00 39.69 232 ALA A C 1
ATOM 1893 O O . ALA A 1 232 ? 10.949 -8.302 -16.237 1.00 39.69 232 ALA A O 1
ATOM 1894 N N . SER A 1 233 ? 11.605 -9.827 -17.743 1.00 40.47 233 SER A N 1
ATOM 1895 C CA . SER A 1 233 ? 11.502 -8.934 -18.905 1.00 40.47 233 SER A CA 1
ATOM 1896 C C . SER A 1 233 ? 10.058 -8.504 -19.189 1.00 40.47 233 SER A C 1
ATOM 1898 O O . SER A 1 233 ? 9.834 -7.518 -19.878 1.00 40.47 233 SER A O 1
ATOM 1900 N N . THR A 1 234 ? 9.069 -9.221 -18.642 1.00 43.31 234 THR A N 1
ATOM 1901 C CA . THR A 1 234 ? 7.650 -8.824 -18.635 1.00 43.31 234 THR A CA 1
ATOM 1902 C C . THR A 1 234 ? 7.238 -8.012 -17.400 1.00 43.31 234 THR A C 1
ATOM 1904 O O . THR A 1 234 ? 6.080 -7.646 -17.275 1.00 43.31 234 THR A O 1
ATOM 1907 N N . LEU A 1 235 ? 8.140 -7.762 -16.446 1.00 37.53 235 LEU A N 1
ATOM 1908 C CA . LEU A 1 235 ? 7.852 -7.047 -15.191 1.00 37.53 235 LEU A CA 1
ATOM 1909 C C . LEU A 1 235 ? 8.636 -5.735 -15.061 1.00 37.53 235 LEU A C 1
ATOM 1911 O O . LEU A 1 235 ? 8.187 -4.821 -14.372 1.00 37.53 235 LEU A O 1
ATOM 1915 N N . ILE A 1 236 ? 9.790 -5.635 -15.719 1.00 37.06 236 ILE A N 1
ATOM 1916 C CA . ILE A 1 236 ? 10.642 -4.447 -15.741 1.00 37.06 236 ILE A CA 1
ATOM 1917 C C . ILE A 1 236 ? 10.833 -4.076 -17.217 1.00 37.06 236 ILE A C 1
ATOM 1919 O O . ILE A 1 236 ? 11.549 -4.795 -17.917 1.00 37.06 236 ILE A O 1
ATOM 1923 N N . PRO A 1 237 ? 10.178 -3.015 -17.726 1.00 36.72 237 PRO A N 1
ATOM 1924 C CA . PRO A 1 237 ? 10.452 -2.547 -19.074 1.00 36.72 237 PRO A CA 1
ATOM 1925 C C . PRO A 1 237 ? 11.890 -2.019 -19.115 1.00 36.72 237 PRO A C 1
ATOM 1927 O O . PRO A 1 237 ? 12.265 -1.183 -18.292 1.00 36.72 237 PRO A O 1
ATOM 1930 N N . THR A 1 238 ? 12.688 -2.559 -20.035 1.00 37.78 238 THR A N 1
ATOM 1931 C CA . THR A 1 238 ? 13.997 -2.016 -20.429 1.00 37.78 238 THR A CA 1
ATOM 1932 C C . THR A 1 238 ? 13.836 -0.727 -21.211 1.00 37.78 238 THR A C 1
ATOM 1934 O O . THR A 1 238 ? 12.942 -0.716 -22.091 1.00 37.78 238 THR A O 1
#